Protein AF-A0A1J4X5B1-F1 (afdb_monomer)

Mean predicted aligned error: 16.04 Å

Nearest PDB structures (foldseek):
  6u5b-assembly1_s  TM=5.194E-01  e=1.592E-04  Pseudomonas aeruginosa PAO1
  6u5b-assembly1_m  TM=3.606E-01  e=5.812E-05  Pseudomonas aeruginosa PAO1
  7yfz-assembly1_E  TM=3.476E-01  e=2.052E-02  uncultured cyanophage
  3fce-assembly1_A  TM=6.598E-01  e=2.349E+00  Bacillus cereus ATCC 14579
  7aeb-assembly1_A  TM=6.147E-01  e=7.685E+00  Algoriphagus machipongonensis

pLDDT: mean 80.99, std 15.03, range [35.25, 96.75]

Radius of gyration: 35.95 Å; Cα contacts (8 Å, |Δi|>4): 425; chains: 1; bounding box: 72×38×99 Å

Sequence (278 aa):
MILTRKLVASLHGGFVRDPIEVEAISLTNSPGAVSWSISDQVFTISVDGGAPAALPLGGILVSDVVAWILGLGLTAAALQQPDMGAETLLDDSGEVAVSGGVVWTSFTDPTWALLDAFAFELQGIRGSIGNMRADLGLSTASGEWLDFHGAHYGVARTAGESDPDYAARIVATATKTLLTNRTLENAITGAIQATSVVVADAGLLSFPHYLNGYYTLGGVYPIGYLPGGSPAIDATILAPIPQGESEAIVGGRARSVIEFTRAAGVAVRSLSVNGVPA

Foldseek 3Di:
DVQLLVVLVPDDPVDDSDLAKDFFKKFQFDPAKKWWWCPLQKTWIDGNPDDIDIDRQPPDFSLVVQVVCVVVVTDMDTDPDRRDRSLQWDTDTDIDGGRDMDTTIGGDDVSSVVSSVVSSVVVVVVVVVVCVVLLPDLQRNDDVSVCVLCVVLVHHDDVPDHSNRSSVVSVCSVPQPFADQVSLFVLLCVQQVFPGKGKDWDDQPDDDDPDPDPDPPPPDDDPDDDPRDFGEMAMETEGDAPPPGDQVVSQVRSVVSCVVRHDVRYYYPWYGYPNHTD

Structure (mmCIF, N/CA/C/O backbone):
data_AF-A0A1J4X5B1-F1
#
_entry.id   AF-A0A1J4X5B1-F1
#
loop_
_atom_site.group_PDB
_atom_site.id
_atom_site.type_symbol
_atom_site.label_atom_id
_atom_site.label_alt_id
_atom_site.label_comp_id
_atom_site.label_asym_id
_atom_site.label_entity_id
_atom_site.label_seq_id
_atom_site.pdbx_PDB_ins_code
_atom_site.Cartn_x
_atom_site.Cartn_y
_atom_site.Cartn_z
_atom_site.occupancy
_atom_site.B_iso_or_equiv
_atom_site.auth_seq_id
_atom_site.auth_comp_id
_atom_site.auth_asym_id
_atom_site.auth_atom_id
_atom_site.pdbx_PDB_model_num
ATOM 1 N N . MET A 1 1 ? -12.584 5.837 14.233 1.00 66.31 1 MET A N 1
ATOM 2 C CA . MET A 1 1 ? -14.026 6.075 13.963 1.00 66.31 1 MET A CA 1
ATOM 3 C C . MET A 1 1 ? -14.469 7.520 13.662 1.00 66.31 1 MET A C 1
ATOM 5 O O . MET A 1 1 ? -15.631 7.705 13.288 1.00 66.31 1 MET A O 1
ATOM 9 N N . ILE A 1 2 ? -13.621 8.563 13.699 1.00 73.44 2 ILE A N 1
ATOM 10 C CA . ILE A 1 2 ? -14.016 9.914 13.204 1.00 73.44 2 ILE A CA 1
ATOM 11 C C . ILE A 1 2 ? -14.595 9.858 11.775 1.00 73.44 2 ILE A C 1
ATOM 13 O O . ILE A 1 2 ? -15.542 10.578 11.447 1.00 73.44 2 ILE A O 1
ATOM 17 N N . LEU A 1 3 ? -14.033 9.009 10.913 1.00 78.88 3 LEU A N 1
ATOM 18 C CA . LEU A 1 3 ? -14.493 8.846 9.536 1.00 78.88 3 LEU A CA 1
ATOM 19 C C . LEU A 1 3 ? -15.840 8.108 9.453 1.00 78.88 3 LEU A C 1
ATOM 21 O O . LEU A 1 3 ? -16.723 8.570 8.734 1.00 78.88 3 LEU A O 1
ATOM 25 N N . THR A 1 4 ? -16.046 7.061 10.250 1.00 82.75 4 THR A N 1
ATOM 26 C CA . THR A 1 4 ? -17.319 6.327 10.369 1.00 82.75 4 THR A CA 1
ATOM 27 C C . THR A 1 4 ? -18.465 7.265 10.735 1.00 82.75 4 THR A C 1
ATOM 29 O O . THR A 1 4 ? -19.472 7.321 10.030 1.00 82.75 4 THR A O 1
ATOM 32 N N . ARG A 1 5 ? -18.272 8.134 11.739 1.00 83.94 5 ARG A N 1
ATOM 33 C CA . ARG A 1 5 ? -19.262 9.164 12.113 1.00 83.94 5 ARG A CA 1
ATOM 34 C C . ARG A 1 5 ? -19.586 10.122 10.960 1.00 83.94 5 ARG A C 1
ATOM 36 O O . ARG A 1 5 ? -20.744 10.495 10.780 1.00 83.9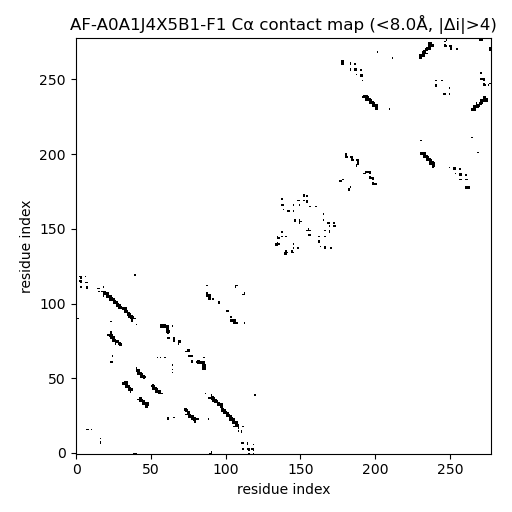4 5 ARG A O 1
ATOM 43 N N . LYS A 1 6 ? -18.594 10.508 10.148 1.00 83.38 6 LYS A N 1
ATOM 44 C CA . LYS A 1 6 ? -18.815 11.351 8.955 1.00 83.38 6 LYS A CA 1
ATOM 45 C C . LYS A 1 6 ? -19.609 10.624 7.867 1.00 83.38 6 LYS A C 1
ATOM 47 O O . LYS A 1 6 ? -20.480 11.238 7.249 1.00 83.38 6 LYS A O 1
ATOM 52 N N . LEU A 1 7 ? -19.331 9.340 7.638 1.00 85.06 7 LEU A N 1
ATOM 53 C CA . LEU A 1 7 ? -20.073 8.519 6.678 1.00 85.06 7 LEU A CA 1
ATOM 54 C C . LEU A 1 7 ? -21.534 8.361 7.110 1.00 85.06 7 LEU A C 1
ATOM 56 O O . LEU A 1 7 ? -22.436 8.636 6.322 1.00 85.06 7 LEU A O 1
ATOM 60 N N . VAL A 1 8 ? -21.769 8.036 8.383 1.00 86.31 8 VAL A N 1
ATOM 61 C CA . VAL A 1 8 ? -23.114 7.904 8.963 1.00 86.31 8 VAL A CA 1
ATOM 62 C C . VAL A 1 8 ? -23.893 9.219 8.854 1.00 86.31 8 VAL A C 1
ATOM 64 O O . VAL A 1 8 ? -25.056 9.229 8.448 1.00 86.31 8 VAL A O 1
ATOM 67 N N . ALA A 1 9 ? -23.249 10.354 9.146 1.00 85.69 9 ALA A N 1
ATOM 68 C CA . ALA A 1 9 ? -23.863 11.677 9.015 1.00 85.69 9 ALA A CA 1
ATOM 69 C C . ALA A 1 9 ? -24.274 12.019 7.570 1.00 85.69 9 ALA A C 1
ATOM 71 O O . ALA A 1 9 ? -25.187 12.821 7.368 1.00 85.69 9 ALA A O 1
ATOM 72 N N . SER A 1 10 ? -23.625 11.402 6.578 1.00 86.75 10 SER A N 1
ATOM 73 C CA . SER A 1 10 ? -23.898 11.610 5.151 1.00 86.75 10 SER A CA 1
ATOM 74 C C . SER A 1 10 ? -25.061 10.760 4.626 1.00 86.75 10 SER A C 1
ATOM 76 O O . SER A 1 10 ? -25.537 10.994 3.514 1.00 86.75 10 SER A O 1
ATOM 78 N N . LEU A 1 11 ? -25.550 9.788 5.405 1.00 86.50 11 LEU A N 1
ATOM 79 C CA . LEU A 1 11 ? -26.704 8.970 5.036 1.00 86.50 11 LEU A CA 1
ATOM 80 C C . LEU A 1 11 ? -28.004 9.787 5.037 1.00 86.50 11 LEU A C 1
ATOM 82 O O . LEU A 1 11 ? -28.192 10.707 5.837 1.00 86.50 11 LEU A O 1
ATOM 86 N N . HIS A 1 12 ? -28.960 9.412 4.184 1.00 86.25 12 HIS A N 1
ATOM 87 C CA . HIS A 1 12 ? -30.295 10.015 4.195 1.00 86.25 12 HIS A CA 1
ATOM 88 C C . HIS A 1 12 ? -31.039 9.740 5.520 1.00 86.25 12 HIS A C 1
ATOM 90 O O . HIS A 1 12 ? -30.724 8.788 6.233 1.00 86.25 12 HIS A O 1
ATOM 96 N N . GLY A 1 13 ? -32.087 10.512 5.827 1.00 82.00 13 GLY A N 1
ATOM 97 C CA . GLY A 1 13 ? -32.786 10.460 7.123 1.00 82.00 13 GLY A CA 1
ATOM 98 C C . GLY A 1 13 ? -33.454 9.129 7.511 1.00 82.00 13 GLY A C 1
ATOM 99 O O . GLY A 1 13 ? -33.807 8.966 8.670 1.00 82.00 13 GLY A O 1
ATOM 100 N N . GLY A 1 14 ? -33.624 8.181 6.583 1.00 82.81 14 GLY A N 1
ATOM 101 C CA . GLY A 1 14 ? -34.184 6.852 6.872 1.00 82.81 14 GLY A CA 1
ATOM 102 C C . GLY A 1 14 ? -33.233 5.846 7.538 1.00 82.81 14 GLY A C 1
ATOM 103 O O . GLY A 1 14 ? -33.677 4.748 7.853 1.00 82.81 14 GLY A O 1
ATOM 104 N N . PHE A 1 15 ? -31.951 6.180 7.730 1.00 84.00 15 PHE A N 1
ATOM 105 C CA . PHE A 1 15 ? -30.988 5.305 8.410 1.00 84.00 15 PHE A CA 1
ATOM 106 C C . PHE A 1 15 ? -30.818 5.690 9.879 1.00 84.00 15 PHE A C 1
ATOM 108 O O . PHE A 1 15 ? -30.837 6.875 10.223 1.00 84.00 15 PHE A O 1
ATOM 115 N N . VAL A 1 16 ? -30.597 4.687 10.732 1.00 82.44 16 VAL A N 1
ATOM 116 C CA . VAL A 1 16 ? -30.180 4.899 12.121 1.00 82.44 16 VAL A CA 1
ATOM 117 C C . VAL A 1 16 ? -28.777 5.500 12.104 1.00 82.44 16 VAL A C 1
ATOM 119 O O . VAL A 1 16 ? -27.865 4.968 11.477 1.00 82.44 16 VAL A O 1
ATOM 122 N N . ARG A 1 17 ? -28.622 6.665 12.737 1.00 83.81 17 ARG A N 1
ATOM 123 C CA . ARG A 1 17 ? -27.340 7.387 12.801 1.00 83.81 17 ARG A CA 1
ATOM 124 C C . ARG A 1 17 ? -26.612 7.210 14.128 1.00 83.81 17 ARG A C 1
ATOM 126 O O . ARG A 1 17 ? -25.440 7.557 14.237 1.00 83.81 17 ARG A O 1
ATOM 133 N N . ASP A 1 18 ? -27.318 6.698 15.122 1.00 83.31 18 ASP A N 1
ATOM 134 C CA . ASP A 1 18 ? -26.779 6.399 16.440 1.00 83.31 18 ASP A CA 1
ATOM 135 C C . ASP A 1 18 ? -26.094 5.019 16.403 1.00 83.31 18 ASP A C 1
ATOM 137 O O . ASP A 1 18 ? -26.658 4.105 15.799 1.00 83.31 18 ASP A O 1
ATOM 141 N N . PRO A 1 19 ? -24.892 4.853 16.982 1.00 81.12 19 PRO A N 1
ATOM 142 C CA . PRO A 1 19 ? -24.222 3.553 17.066 1.00 81.12 19 PRO A CA 1
ATOM 143 C C . PRO A 1 19 ? -25.000 2.466 17.828 1.00 81.12 19 PRO A C 1
ATOM 145 O O . PRO A 1 19 ? -24.660 1.291 17.683 1.00 81.12 19 PRO A O 1
ATOM 148 N N . ILE A 1 20 ? -26.023 2.826 18.616 1.00 86.38 20 ILE A N 1
ATOM 149 C CA . ILE A 1 20 ? -26.669 1.931 19.592 1.00 86.38 20 ILE A CA 1
ATOM 150 C C . ILE A 1 20 ? -25.589 1.318 20.489 1.00 86.38 20 ILE A C 1
ATOM 152 O O . ILE A 1 20 ? -25.137 0.183 20.303 1.00 86.38 20 ILE A O 1
ATOM 156 N N . GLU A 1 21 ? -25.133 2.141 21.429 1.00 89.00 21 GLU A N 1
ATOM 157 C CA . GLU A 1 21 ? -24.003 1.829 22.296 1.00 89.00 21 GLU A CA 1
ATOM 158 C C . GLU A 1 21 ? -24.357 0.745 23.320 1.00 89.00 21 GLU A C 1
ATOM 160 O O . GLU A 1 21 ? -25.397 0.798 23.982 1.00 89.00 21 GLU A O 1
ATOM 165 N N . VAL A 1 22 ? -23.456 -0.221 23.479 1.00 91.88 22 VAL A N 1
ATOM 166 C CA . VAL A 1 22 ? -23.485 -1.225 24.546 1.00 91.88 22 VAL A CA 1
ATOM 167 C C . VAL A 1 22 ? -22.195 -1.157 25.348 1.00 91.88 22 VAL A C 1
ATOM 169 O O . VAL A 1 22 ? -21.114 -0.947 24.800 1.00 91.88 22 VAL A O 1
ATOM 172 N N . GLU A 1 23 ? -22.294 -1.332 26.660 1.00 92.94 23 GLU A N 1
ATOM 173 C CA . GLU A 1 23 ? -21.125 -1.382 27.536 1.00 92.94 23 GLU A CA 1
ATOM 174 C C . GLU A 1 23 ? -20.344 -2.676 27.278 1.00 92.94 23 GLU A C 1
ATOM 176 O O . GLU A 1 23 ? -20.845 -3.773 27.532 1.00 92.94 23 GLU A O 1
ATOM 181 N N . ALA A 1 24 ? -19.121 -2.561 26.765 1.00 93.44 24 ALA A N 1
ATOM 182 C CA . ALA A 1 24 ? -18.334 -3.707 26.321 1.00 93.44 24 ALA A CA 1
ATOM 183 C C . ALA A 1 24 ? -17.325 -4.143 27.385 1.00 93.44 24 ALA A C 1
ATOM 185 O O . ALA A 1 24 ? -17.265 -5.316 27.750 1.00 93.44 24 ALA A O 1
ATOM 186 N N . ILE A 1 25 ? -16.552 -3.196 27.919 1.00 94.62 25 ILE A N 1
ATOM 187 C CA . ILE A 1 25 ? -15.468 -3.472 28.866 1.00 94.62 25 ILE A CA 1
ATOM 188 C C . ILE A 1 25 ? -15.553 -2.477 30.020 1.00 94.62 25 ILE A C 1
ATOM 190 O O . ILE A 1 25 ? -15.669 -1.277 29.789 1.00 94.62 25 ILE A O 1
ATOM 194 N N . SER A 1 26 ? -15.439 -2.956 31.258 1.00 93.81 26 SER A N 1
ATOM 195 C CA . SER A 1 26 ? -15.202 -2.103 32.424 1.00 93.81 26 SER A CA 1
ATOM 196 C C . SER A 1 26 ? -13.787 -2.271 32.954 1.00 93.81 26 SER A C 1
ATOM 198 O O . SER A 1 26 ? -13.305 -3.388 33.133 1.00 93.81 26 SER A O 1
ATOM 200 N N . LEU A 1 27 ? -13.136 -1.154 33.256 1.00 92.00 27 LEU A N 1
ATOM 201 C CA . LEU A 1 27 ? -11.957 -1.074 34.105 1.00 92.00 27 LEU A CA 1
ATOM 202 C C . LEU A 1 27 ? -12.427 -0.677 35.506 1.00 92.00 27 LEU A C 1
ATOM 204 O O . LEU A 1 27 ? -13.106 0.336 35.670 1.00 92.00 27 LEU A O 1
ATOM 208 N N . THR A 1 28 ? -12.079 -1.467 36.516 1.00 84.25 28 THR A N 1
ATOM 209 C CA . THR A 1 28 ? -12.545 -1.243 37.902 1.00 84.25 28 THR A CA 1
ATOM 210 C C . THR A 1 28 ? -11.439 -0.794 38.835 1.00 84.25 28 THR A C 1
ATOM 212 O O . THR A 1 28 ? -11.714 -0.103 39.812 1.00 84.25 28 THR A O 1
ATOM 215 N N . ASN A 1 29 ? -10.201 -1.208 38.574 1.00 73.12 29 ASN A N 1
ATOM 216 C CA . ASN A 1 29 ? -9.074 -0.835 39.408 1.00 73.12 29 ASN A CA 1
ATOM 217 C C . ASN A 1 29 ? -7.779 -0.816 38.598 1.00 73.12 29 ASN A C 1
ATOM 219 O O . ASN A 1 29 ? -7.515 -1.711 37.786 1.00 73.12 29 ASN A O 1
ATOM 223 N N . SER A 1 30 ? -6.957 0.186 38.874 1.00 77.50 30 SER A N 1
ATOM 224 C CA . SER A 1 30 ? -5.626 0.344 38.317 1.00 77.50 30 SER A CA 1
ATOM 225 C C . SER A 1 30 ? -4.629 0.651 39.441 1.00 77.50 30 SER A C 1
ATOM 227 O O . SER A 1 30 ? -4.950 1.394 40.370 1.00 77.50 30 SER A O 1
ATOM 229 N N . PRO A 1 31 ? -3.407 0.092 39.383 1.00 77.25 31 PRO A N 1
ATOM 230 C CA . PRO A 1 31 ? -2.356 0.378 40.359 1.00 77.25 31 PRO A CA 1
ATOM 231 C C . PRO A 1 31 ? -1.805 1.810 40.228 1.00 77.25 31 PRO A C 1
ATOM 233 O O . PRO A 1 31 ? -1.165 2.296 41.156 1.00 77.25 31 PRO A O 1
ATOM 236 N N . GLY A 1 32 ? -2.073 2.466 39.094 1.00 85.31 32 GLY A N 1
ATOM 237 C CA . GLY A 1 32 ? -1.612 3.801 38.718 1.00 85.31 32 GLY A CA 1
ATOM 238 C C . GLY A 1 32 ? -2.692 4.586 37.967 1.00 85.31 32 GLY A C 1
ATOM 239 O O . GLY A 1 32 ? -3.766 4.050 37.680 1.00 85.31 32 GLY A O 1
ATOM 240 N N . ALA A 1 33 ? -2.429 5.853 37.651 1.00 89.31 33 ALA A N 1
ATOM 241 C CA . ALA A 1 33 ? -3.285 6.634 36.762 1.00 89.31 33 ALA A CA 1
ATOM 242 C C . ALA A 1 33 ? -3.226 6.035 35.351 1.00 89.31 33 ALA A C 1
ATOM 244 O O . ALA A 1 33 ? -2.146 5.723 34.852 1.00 89.31 33 ALA A O 1
ATOM 245 N N . VAL A 1 34 ? -4.374 5.841 34.712 1.00 92.69 34 VAL A N 1
ATOM 246 C CA . VAL A 1 34 ? -4.468 5.218 33.390 1.00 92.69 34 VAL A CA 1
ATOM 247 C C . VAL A 1 34 ? -4.915 6.259 32.385 1.00 92.69 34 VAL A C 1
ATOM 249 O O . VAL A 1 34 ? -5.940 6.901 32.580 1.00 92.69 34 VAL A O 1
ATOM 252 N N . SER A 1 35 ? -4.180 6.379 31.288 1.00 93.88 35 SER A N 1
ATOM 253 C CA . SER A 1 35 ? -4.608 7.124 30.104 1.00 93.88 35 SER A CA 1
ATOM 254 C C . SER A 1 35 ? -4.841 6.156 28.952 1.00 93.88 35 SER A C 1
ATOM 256 O O . SER A 1 35 ? -4.110 5.173 28.805 1.00 93.88 35 SER A O 1
ATOM 258 N N . TRP A 1 36 ? -5.871 6.406 28.148 1.00 94.81 36 TRP A N 1
ATOM 259 C CA . TRP A 1 36 ? -6.204 5.568 27.001 1.00 94.81 36 TRP A CA 1
ATOM 260 C C . TRP A 1 36 ? -6.588 6.380 25.773 1.00 94.81 36 TRP A C 1
ATOM 262 O O . TRP A 1 36 ? -6.991 7.543 25.849 1.00 94.81 36 TRP A O 1
ATOM 272 N N . SER A 1 37 ? -6.491 5.713 24.631 1.00 94.94 37 SER A N 1
ATOM 273 C CA . SER A 1 37 ? -7.056 6.151 23.367 1.00 94.94 37 SER A CA 1
ATOM 274 C C . SER A 1 37 ? -7.448 4.926 22.550 1.00 94.94 37 SER A C 1
ATOM 276 O O . SER A 1 37 ? -6.624 4.038 22.327 1.00 94.94 37 SER A O 1
ATOM 278 N N . ILE A 1 38 ? -8.695 4.887 22.105 1.00 93.06 38 ILE A N 1
ATOM 279 C CA . ILE A 1 38 ? -9.205 3.975 21.090 1.00 93.06 38 ILE A CA 1
ATOM 280 C C . ILE A 1 38 ? -9.371 4.829 19.840 1.00 93.06 38 ILE A C 1
ATOM 282 O O . ILE A 1 38 ? -10.197 5.739 19.796 1.00 93.06 38 ILE A O 1
ATOM 286 N N . SER A 1 39 ? -8.525 4.591 18.846 1.00 89.44 39 SER A N 1
ATOM 287 C CA . SER A 1 39 ? -8.576 5.313 17.578 1.00 89.44 39 SER A CA 1
ATOM 288 C C . SER A 1 39 ? -8.039 4.426 16.476 1.00 89.44 39 SER A C 1
ATOM 290 O O . SER A 1 39 ? -7.076 3.692 16.678 1.00 89.44 39 SER A O 1
ATOM 292 N N . ASP A 1 40 ? -8.647 4.527 15.297 1.00 81.38 40 ASP A N 1
ATOM 293 C CA . ASP A 1 40 ? -8.182 3.851 14.081 1.00 81.38 40 ASP A CA 1
ATOM 294 C C . ASP A 1 40 ? -7.960 2.337 14.275 1.00 81.38 40 ASP A C 1
ATOM 296 O O . ASP A 1 40 ? -6.965 1.780 13.818 1.00 81.38 40 ASP A O 1
ATOM 300 N N . GLN A 1 41 ? -8.886 1.678 14.987 1.00 87.25 41 GLN A N 1
ATOM 301 C CA . GLN A 1 41 ? -8.823 0.251 15.342 1.00 87.25 41 GLN A CA 1
ATOM 302 C C . GLN A 1 41 ? -7.575 -0.147 16.151 1.00 87.25 41 GLN A C 1
ATOM 304 O O . GLN A 1 41 ? -7.147 -1.302 16.130 1.00 87.25 41 GLN A O 1
ATOM 309 N N . VAL A 1 42 ? -6.992 0.793 16.896 1.00 92.38 42 VAL A N 1
ATOM 310 C CA . VAL A 1 42 ? -5.905 0.535 17.839 1.00 92.38 42 VAL A CA 1
ATOM 311 C C . VAL A 1 42 ? -6.309 1.035 19.217 1.00 92.38 42 VAL A C 1
ATOM 313 O O . VAL A 1 42 ? -6.637 2.207 19.403 1.00 92.38 42 VAL A O 1
ATOM 316 N N . PHE A 1 43 ? -6.235 0.145 20.201 1.00 95.56 43 PHE A N 1
ATOM 317 C CA . PHE A 1 43 ? -6.368 0.501 21.604 1.00 95.56 43 PHE A CA 1
ATOM 318 C C . PHE A 1 43 ? -4.975 0.758 22.170 1.00 95.56 43 PHE A C 1
ATOM 320 O O . PHE A 1 43 ? -4.143 -0.141 22.267 1.00 95.56 43 PHE A O 1
ATOM 327 N N . THR A 1 44 ? -4.722 2.006 22.543 1.00 96.56 44 THR A N 1
ATOM 328 C CA . THR A 1 44 ? -3.521 2.427 23.257 1.00 96.56 44 THR A CA 1
ATOM 329 C C . THR A 1 44 ? -3.835 2.706 24.723 1.00 96.56 44 THR A C 1
ATOM 331 O O . THR A 1 44 ? -4.806 3.398 25.026 1.00 96.56 44 THR A O 1
ATOM 334 N N . ILE A 1 45 ? -2.999 2.213 25.635 1.00 94.62 45 ILE A N 1
ATOM 335 C CA . ILE A 1 45 ? -3.122 2.447 27.077 1.00 94.62 45 ILE A CA 1
ATOM 336 C C . ILE A 1 45 ? -1.750 2.738 27.695 1.00 94.62 45 ILE A C 1
ATOM 338 O O . ILE A 1 45 ? -0.743 2.143 27.314 1.00 94.62 45 ILE A O 1
ATOM 342 N N . SER A 1 46 ? -1.691 3.663 28.648 1.00 93.56 46 SER A N 1
ATOM 343 C CA . SER A 1 46 ? -0.489 3.983 29.423 1.00 93.56 46 SER A CA 1
ATOM 344 C C . SER A 1 46 ? -0.840 4.098 30.903 1.00 93.56 46 SER A C 1
ATOM 346 O O . SER A 1 46 ? -1.899 4.615 31.260 1.00 93.56 46 SER A O 1
ATOM 348 N N . VAL A 1 47 ? 0.060 3.610 31.758 1.00 91.50 47 VAL A N 1
ATOM 349 C CA . VAL A 1 47 ? -0.061 3.658 33.219 1.00 91.50 47 VAL A CA 1
ATOM 350 C C . VAL A 1 47 ? 1.018 4.593 33.764 1.00 91.50 47 VAL A C 1
ATOM 352 O O . VAL A 1 47 ? 2.187 4.454 33.403 1.00 91.50 47 VAL A O 1
ATOM 355 N N . ASP A 1 48 ? 0.624 5.560 34.592 1.00 89.62 48 ASP A N 1
ATOM 356 C CA . ASP A 1 48 ? 1.477 6.580 35.222 1.00 89.62 48 ASP A CA 1
ATOM 357 C C . ASP A 1 48 ? 2.384 7.343 34.235 1.00 89.62 48 ASP A C 1
ATOM 359 O O . ASP A 1 48 ? 3.519 7.707 34.546 1.00 89.62 48 ASP A O 1
ATOM 363 N N . GLY A 1 49 ? 1.899 7.570 33.008 1.00 83.69 49 GLY A N 1
ATOM 364 C CA . GLY A 1 49 ? 2.664 8.241 31.951 1.00 83.69 49 GLY A CA 1
ATOM 365 C C . GLY A 1 49 ? 3.836 7.417 31.405 1.00 83.69 49 GLY A C 1
ATOM 366 O O . GLY A 1 49 ? 4.722 7.966 30.748 1.00 83.69 49 GLY A O 1
ATOM 367 N N . GLY A 1 50 ? 3.861 6.108 31.673 1.00 87.88 50 GLY A N 1
ATOM 368 C CA . GLY A 1 50 ? 4.821 5.168 31.109 1.00 87.88 50 GLY A CA 1
ATOM 369 C C . GLY A 1 50 ? 4.680 4.990 29.593 1.00 87.88 50 GLY A C 1
ATOM 370 O O . GLY A 1 50 ? 3.809 5.574 28.940 1.00 87.88 50 GLY A O 1
ATOM 371 N N . ALA A 1 51 ? 5.547 4.152 29.020 1.00 91.88 51 ALA A N 1
ATOM 372 C CA . ALA A 1 51 ? 5.494 3.840 27.595 1.00 91.88 51 ALA A CA 1
ATOM 373 C C . ALA A 1 51 ? 4.114 3.255 27.225 1.00 91.88 51 ALA A C 1
ATOM 375 O O . ALA A 1 51 ? 3.680 2.297 27.870 1.00 91.88 51 ALA A O 1
ATOM 376 N N . PRO A 1 52 ? 3.421 3.813 26.217 1.00 93.19 52 PRO A N 1
ATOM 377 C CA . PRO A 1 52 ? 2.103 3.335 25.837 1.00 93.19 52 PRO A CA 1
ATOM 378 C C . PRO A 1 52 ? 2.187 1.927 25.241 1.00 93.19 52 PRO A C 1
ATOM 380 O O . PRO A 1 52 ? 3.004 1.660 24.357 1.00 93.19 52 PRO A O 1
ATOM 383 N N . ALA A 1 53 ? 1.314 1.040 25.710 1.00 95.44 53 ALA A N 1
ATOM 384 C CA . ALA A 1 53 ? 1.074 -0.260 25.1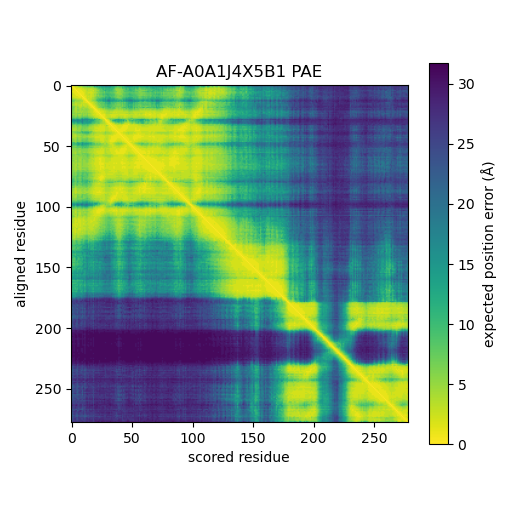06 1.00 95.44 53 ALA A CA 1
ATOM 385 C C . ALA A 1 53 ? -0.053 -0.125 24.075 1.00 95.44 53 ALA A C 1
ATOM 387 O O . ALA A 1 53 ? -1.077 0.492 24.362 1.00 95.44 53 ALA A O 1
ATOM 388 N N . ALA A 1 54 ? 0.138 -0.694 22.886 1.00 96.75 54 ALA A N 1
ATOM 389 C CA . ALA A 1 54 ? -0.825 -0.627 21.792 1.00 96.75 54 ALA A CA 1
ATOM 390 C C . ALA A 1 54 ? -1.267 -2.031 21.366 1.00 96.75 54 ALA A C 1
ATOM 392 O O . ALA A 1 54 ? -0.434 -2.927 21.214 1.00 96.75 54 ALA A O 1
ATOM 393 N N . LEU A 1 55 ? -2.569 -2.194 21.145 1.00 96.75 55 LEU A N 1
ATOM 394 C CA . LEU A 1 55 ? -3.203 -3.417 20.673 1.00 96.75 55 LEU A CA 1
ATOM 395 C C . LEU A 1 55 ? -4.030 -3.118 19.413 1.00 96.75 55 LEU A C 1
ATOM 397 O O . LEU A 1 55 ? -5.005 -2.367 19.494 1.00 96.75 55 LEU A O 1
ATOM 401 N N . PRO A 1 56 ? -3.677 -3.697 18.253 1.00 94.75 56 PRO A N 1
ATOM 402 C CA . PRO A 1 56 ? -4.557 -3.714 17.091 1.00 94.75 56 PRO A CA 1
ATOM 403 C C . PRO A 1 56 ? -5.827 -4.515 17.397 1.00 94.75 56 PRO A C 1
ATOM 405 O O . PRO A 1 56 ? -5.744 -5.631 17.905 1.00 94.75 56 PRO A O 1
ATOM 408 N N . LEU A 1 57 ? -6.989 -3.952 17.074 1.00 93.19 57 LEU A N 1
ATOM 409 C CA . LEU A 1 57 ? -8.302 -4.534 17.369 1.00 93.19 57 LEU A CA 1
ATOM 410 C C . LEU A 1 57 ? -8.832 -5.441 16.251 1.00 93.19 57 LEU A C 1
ATOM 412 O O . LEU A 1 57 ? -9.784 -6.183 16.463 1.00 93.19 57 LEU A O 1
ATOM 416 N N . GLY A 1 58 ? -8.220 -5.397 15.066 1.00 91.12 58 GLY A N 1
ATOM 417 C CA . GLY A 1 58 ? -8.675 -6.164 13.911 1.00 91.12 58 GLY A CA 1
ATOM 418 C C . GLY A 1 58 ? -8.545 -7.675 14.113 1.00 91.12 58 GLY A C 1
ATOM 419 O O . GLY A 1 58 ? -7.442 -8.190 14.304 1.00 91.12 58 GLY A O 1
ATOM 420 N N . GLY A 1 59 ? -9.668 -8.388 14.001 1.00 89.88 59 GLY A N 1
ATOM 421 C CA . GLY A 1 59 ? -9.706 -9.853 13.994 1.00 89.88 59 GLY A CA 1
ATOM 422 C C . GLY A 1 59 ? -9.534 -10.512 15.365 1.00 89.88 59 GLY A C 1
ATOM 423 O O . GLY A 1 59 ? -9.295 -11.718 15.417 1.00 89.88 59 GLY A O 1
ATOM 424 N N . ILE A 1 60 ? -9.648 -9.744 16.450 1.00 95.31 60 ILE A N 1
ATOM 425 C CA . ILE A 1 60 ? -9.659 -10.247 17.831 1.00 95.31 60 ILE A CA 1
ATOM 426 C C . ILE A 1 60 ? -11.007 -9.954 18.488 1.00 95.31 60 ILE A C 1
ATOM 428 O O . ILE A 1 60 ? -11.776 -9.130 17.999 1.00 95.31 60 ILE A O 1
ATOM 432 N N . LEU A 1 61 ? -11.304 -10.619 19.601 1.00 95.94 61 LEU A N 1
ATOM 433 C CA . LEU A 1 61 ? -12.556 -10.437 20.332 1.00 95.94 61 LEU A CA 1
ATOM 434 C C . LEU A 1 61 ? -12.407 -9.440 21.484 1.00 95.94 61 LEU A C 1
ATOM 436 O O . LEU A 1 61 ? -11.312 -9.208 22.003 1.00 95.94 61 LEU A O 1
ATOM 440 N N . VAL A 1 62 ? -13.529 -8.898 21.958 1.00 95.69 62 VAL A N 1
ATOM 441 C CA . VAL A 1 62 ? -13.582 -8.072 23.177 1.00 95.69 62 VAL A CA 1
ATOM 442 C C . VAL A 1 62 ? -12.967 -8.815 24.374 1.00 95.69 62 VAL A C 1
ATOM 444 O O . VAL A 1 62 ? -12.239 -8.216 25.168 1.00 95.69 62 VAL A O 1
ATOM 447 N N . SER A 1 63 ? -13.177 -10.130 24.488 1.00 95.62 63 SER A N 1
ATOM 448 C CA . SER A 1 63 ? -12.531 -10.961 25.514 1.00 95.62 63 SER A CA 1
ATOM 449 C C . SER A 1 63 ? -11.002 -10.972 25.428 1.00 95.62 63 SER A C 1
ATOM 451 O O . SER A 1 63 ? -10.335 -11.013 26.464 1.00 95.62 63 SER A O 1
ATOM 453 N N . ASP A 1 64 ? -10.439 -10.907 24.220 1.00 96.69 64 ASP A N 1
ATOM 454 C CA . ASP A 1 64 ? -8.989 -10.890 24.008 1.00 96.69 64 ASP A CA 1
ATOM 455 C C . ASP A 1 64 ? -8.393 -9.548 24.438 1.00 96.69 64 ASP A C 1
ATOM 457 O O . ASP A 1 64 ? -7.327 -9.511 25.055 1.00 96.69 64 ASP A O 1
ATOM 461 N N . VAL A 1 65 ? -9.118 -8.448 24.204 1.00 96.12 65 VAL A N 1
ATOM 462 C CA . VAL A 1 65 ? -8.752 -7.120 24.721 1.00 96.12 65 VAL A CA 1
ATOM 463 C C . VAL A 1 65 ? -8.726 -7.131 26.247 1.00 96.12 65 VAL A C 1
ATOM 465 O O . VAL A 1 65 ? -7.767 -6.651 26.849 1.00 96.12 65 VAL A O 1
ATOM 468 N N . VAL A 1 66 ? -9.734 -7.723 26.895 1.00 95.94 66 VAL A N 1
ATOM 469 C CA . VAL A 1 66 ? -9.758 -7.860 28.361 1.00 95.94 66 VAL A CA 1
ATOM 470 C C . VAL A 1 66 ? -8.563 -8.676 28.851 1.00 95.94 66 VAL A C 1
ATOM 472 O O . VAL A 1 66 ? -7.873 -8.244 29.773 1.00 95.94 66 VAL A O 1
ATOM 475 N N . ALA A 1 67 ? -8.272 -9.819 28.226 1.00 96.00 67 ALA A N 1
ATOM 476 C CA . ALA A 1 67 ? -7.116 -10.642 28.578 1.00 96.00 67 ALA A CA 1
ATOM 477 C C . ALA A 1 67 ? -5.788 -9.883 28.417 1.00 96.00 67 ALA A C 1
ATOM 479 O O . ALA A 1 67 ? -4.906 -9.991 29.272 1.00 96.00 67 ALA A O 1
ATOM 480 N N . TRP A 1 68 ? -5.659 -9.072 27.365 1.00 96.19 68 TRP A N 1
ATOM 481 C CA . TRP A 1 68 ? -4.504 -8.204 27.154 1.00 96.19 68 TRP A CA 1
ATOM 482 C C . TRP A 1 68 ? -4.372 -7.139 28.253 1.00 96.19 68 TRP A C 1
ATOM 484 O O . TRP A 1 68 ? -3.292 -7.003 28.826 1.00 96.19 68 TRP A O 1
ATOM 494 N N . ILE A 1 69 ? -5.464 -6.458 28.624 1.00 93.94 69 ILE A N 1
ATOM 495 C CA . ILE A 1 69 ? -5.485 -5.473 29.723 1.00 93.94 69 ILE A CA 1
ATOM 496 C C . ILE A 1 69 ? -5.082 -6.127 31.055 1.00 93.94 69 ILE A C 1
ATOM 498 O O . ILE A 1 69 ? -4.265 -5.574 31.794 1.00 93.94 69 ILE A O 1
ATOM 502 N N . LEU A 1 70 ? -5.598 -7.326 31.347 1.00 93.56 70 LEU A N 1
ATOM 503 C CA . LEU A 1 70 ? -5.205 -8.103 32.529 1.00 93.56 70 LEU A CA 1
ATOM 504 C C . LEU A 1 70 ? -3.704 -8.440 32.510 1.00 93.56 70 LEU A C 1
ATOM 506 O O . LEU A 1 70 ? -3.039 -8.374 33.544 1.00 93.56 70 LEU A O 1
ATOM 510 N N . GLY A 1 71 ? -3.148 -8.739 31.332 1.00 91.75 71 GLY A N 1
ATOM 511 C CA . GLY A 1 71 ? -1.714 -8.960 31.126 1.00 91.75 71 GLY A CA 1
ATOM 512 C C . GLY A 1 71 ? -0.836 -7.739 31.429 1.00 91.75 71 GLY A C 1
ATOM 513 O O . GLY A 1 71 ? 0.333 -7.905 31.774 1.00 91.75 71 GLY A O 1
ATOM 514 N N . LEU A 1 72 ? -1.395 -6.526 31.374 1.00 90.25 72 LEU A N 1
ATOM 515 C CA . LEU A 1 72 ? -0.728 -5.281 31.780 1.00 90.25 72 LEU A CA 1
ATOM 516 C C . LEU A 1 72 ? -0.792 -5.027 33.298 1.00 90.25 72 LEU A C 1
ATOM 518 O O . LEU A 1 72 ? -0.293 -4.009 33.774 1.00 90.25 72 LEU A O 1
ATOM 522 N N . GLY A 1 73 ? -1.400 -5.934 34.071 1.00 89.50 73 GLY A N 1
ATOM 523 C CA . GLY A 1 73 ? -1.568 -5.796 35.521 1.00 89.50 73 GLY A CA 1
ATOM 524 C C . GLY A 1 73 ? -2.737 -4.896 35.937 1.00 89.50 73 GLY A C 1
ATOM 525 O O . GLY A 1 73 ? -2.815 -4.485 37.095 1.00 89.50 73 GLY A O 1
ATOM 526 N N . LEU A 1 74 ? -3.640 -4.578 35.008 1.00 90.31 74 LEU A N 1
ATOM 527 C CA . LEU A 1 74 ? -4.864 -3.816 35.257 1.00 90.31 74 LEU A CA 1
ATOM 528 C C . LEU A 1 74 ? -6.039 -4.755 35.564 1.00 90.31 74 LEU A C 1
ATOM 530 O O . LEU A 1 74 ? -5.996 -5.931 35.221 1.00 90.31 74 LEU A O 1
ATOM 534 N N . THR A 1 75 ? -7.102 -4.255 36.206 1.00 91.38 75 THR A N 1
ATOM 535 C CA . THR A 1 75 ? -8.322 -5.045 36.466 1.00 91.38 75 THR A CA 1
ATOM 536 C C . THR A 1 75 ? -9.443 -4.618 35.526 1.00 91.38 75 THR A C 1
ATOM 538 O O . THR A 1 75 ? -10.046 -3.559 35.723 1.00 91.38 75 THR A O 1
ATOM 541 N N . ALA A 1 76 ? -9.735 -5.458 34.530 1.00 92.69 76 ALA A N 1
ATOM 542 C CA . ALA A 1 76 ? -10.821 -5.252 33.579 1.00 92.69 76 ALA A CA 1
ATOM 543 C C . ALA A 1 76 ? -11.728 -6.483 33.449 1.00 92.69 76 ALA A C 1
ATOM 545 O O . ALA A 1 76 ? -11.300 -7.613 33.691 1.00 92.69 76 ALA A O 1
ATOM 546 N N . ALA A 1 77 ? -12.977 -6.258 33.049 1.00 93.12 77 ALA A N 1
ATOM 547 C CA . ALA A 1 77 ? -13.960 -7.299 32.780 1.00 93.12 77 ALA A CA 1
ATOM 548 C C . ALA A 1 77 ? -14.786 -6.961 31.535 1.00 93.12 77 ALA A C 1
ATOM 550 O O . ALA A 1 77 ? -15.124 -5.799 31.306 1.00 93.12 77 ALA A O 1
ATOM 551 N N . ALA A 1 78 ? -15.155 -7.983 30.761 1.00 91.69 78 ALA A N 1
ATOM 552 C CA . ALA A 1 78 ? -16.170 -7.832 29.726 1.00 91.69 78 ALA A CA 1
ATOM 553 C C . ALA A 1 78 ? -17.552 -7.720 30.388 1.00 91.69 78 ALA A C 1
ATOM 555 O O . ALA A 1 78 ? -17.859 -8.476 31.314 1.00 91.69 78 ALA A O 1
ATOM 556 N N . LEU A 1 79 ? -18.370 -6.778 29.925 1.00 90.19 79 LEU A N 1
ATOM 557 C CA . LEU A 1 79 ? -19.711 -6.528 30.451 1.00 90.19 79 LEU A CA 1
ATOM 558 C C . LEU A 1 79 ? -20.778 -7.192 29.580 1.00 90.19 79 LEU A C 1
ATOM 560 O O . LEU A 1 79 ? -21.503 -8.067 30.056 1.00 90.19 79 LEU A O 1
ATOM 564 N N . GLN A 1 80 ? -20.861 -6.805 28.306 1.00 86.56 80 GLN A N 1
ATOM 565 C CA . GLN A 1 80 ? -21.811 -7.362 27.346 1.00 86.56 80 GLN A CA 1
ATOM 566 C C . GLN A 1 80 ? -21.081 -7.929 26.128 1.00 86.56 80 GLN A C 1
ATOM 568 O O . GLN A 1 80 ? -20.102 -7.359 25.663 1.00 86.56 80 GLN A O 1
ATOM 573 N N . GLN A 1 81 ? -21.589 -9.061 25.626 1.00 85.56 81 GLN A N 1
ATOM 574 C CA . GLN A 1 81 ? -21.176 -9.688 24.363 1.00 85.56 81 GLN A CA 1
ATOM 575 C C . GLN A 1 81 ? -19.642 -9.844 24.208 1.00 85.56 81 GLN A C 1
ATOM 577 O O . GLN A 1 81 ? -19.059 -9.303 23.271 1.00 85.56 81 GLN A O 1
ATOM 582 N N . PRO A 1 82 ? -18.973 -10.615 25.092 1.00 88.94 82 PRO A N 1
ATOM 583 C CA . PRO A 1 82 ? -17.512 -10.787 25.064 1.00 88.94 82 PRO A CA 1
ATOM 584 C C . PRO A 1 82 ? -16.982 -11.393 23.755 1.00 88.94 82 PRO A C 1
ATOM 586 O O . PRO A 1 82 ? -15.816 -11.192 23.423 1.00 88.94 82 PRO A O 1
ATOM 589 N N . ASP A 1 83 ? -17.845 -12.102 23.022 1.00 91.44 83 ASP A N 1
ATOM 590 C CA . ASP A 1 83 ? -17.533 -12.772 21.758 1.00 91.44 83 ASP A CA 1
ATOM 591 C C . ASP A 1 83 ? -17.695 -11.857 20.527 1.00 91.44 83 ASP A C 1
ATOM 593 O O . ASP A 1 83 ? -17.613 -12.326 19.391 1.00 91.44 83 ASP A O 1
ATOM 597 N N . MET A 1 84 ? -17.981 -10.564 20.715 1.00 90.31 84 MET A N 1
ATOM 598 C CA . MET A 1 84 ? -17.971 -9.593 19.617 1.00 90.31 84 MET A CA 1
ATOM 599 C C . MET A 1 84 ? -16.546 -9.258 19.187 1.00 90.31 84 MET A C 1
ATOM 601 O O . MET A 1 84 ? -15.622 -9.268 20.003 1.00 90.31 84 MET A O 1
ATOM 605 N N . GLY A 1 85 ? -16.388 -8.931 17.903 1.00 92.19 85 GLY A N 1
ATOM 606 C CA . GLY A 1 85 ? -15.132 -8.411 17.370 1.00 92.19 85 GLY A CA 1
ATOM 607 C C . GLY A 1 85 ? -14.754 -7.106 18.066 1.00 92.19 85 GLY A C 1
ATOM 608 O O . GLY A 1 85 ? -15.595 -6.231 18.258 1.00 92.19 85 GLY A O 1
ATOM 609 N N . ALA A 1 86 ? -13.499 -6.970 18.479 1.00 93.06 86 ALA A N 1
ATOM 610 C CA . ALA A 1 86 ? -13.026 -5.796 19.199 1.00 93.06 86 ALA A CA 1
ATOM 611 C C . ALA A 1 86 ? -13.008 -4.531 18.329 1.00 93.06 86 ALA A C 1
ATOM 613 O O . ALA A 1 86 ? -13.001 -3.422 18.861 1.00 93.06 86 ALA A O 1
ATOM 614 N N . GLU A 1 87 ? -13.053 -4.678 17.004 1.00 89.75 87 GLU A N 1
ATOM 615 C CA . GLU A 1 87 ? -13.253 -3.582 16.057 1.00 89.75 87 GLU A CA 1
ATOM 616 C C . GLU A 1 87 ? -14.559 -2.805 16.292 1.00 89.75 87 GLU A C 1
ATOM 618 O O . GLU A 1 87 ? -14.693 -1.685 15.805 1.00 89.75 87 GLU A O 1
ATOM 623 N N . THR A 1 88 ? -15.510 -3.350 17.063 1.00 91.44 88 THR A N 1
ATOM 624 C CA . THR A 1 88 ? -16.749 -2.642 17.399 1.00 91.44 88 THR A CA 1
ATOM 625 C C . THR A 1 88 ? -16.595 -1.600 18.502 1.00 91.44 88 THR A C 1
ATOM 627 O O . THR A 1 88 ? -17.542 -0.853 18.758 1.00 91.44 88 THR A O 1
ATOM 630 N N . LEU A 1 89 ? -15.445 -1.557 19.186 1.00 92.19 89 LEU A N 1
ATOM 631 C CA . LEU A 1 89 ? -15.173 -0.573 20.231 1.00 92.19 89 LEU A CA 1
ATOM 632 C C . LEU A 1 89 ? -15.194 0.843 19.646 1.00 92.19 89 LEU A C 1
ATOM 634 O O . LEU A 1 89 ? -14.554 1.133 18.635 1.00 92.19 89 LEU A O 1
ATOM 638 N N . LEU A 1 90 ? -15.938 1.733 20.299 1.00 91.00 90 LEU A N 1
ATOM 639 C CA . LEU A 1 90 ? -16.079 3.115 19.864 1.00 91.00 90 LEU A CA 1
ATOM 640 C C . LEU A 1 90 ? -14.804 3.913 20.153 1.00 91.00 90 LEU A C 1
ATOM 642 O O . LEU A 1 90 ? -14.154 3.710 21.178 1.00 91.00 90 LEU A O 1
ATOM 646 N N . ASP A 1 91 ? -14.480 4.854 19.256 1.00 89.19 91 ASP A N 1
ATOM 647 C CA . ASP A 1 91 ? -13.415 5.827 19.517 1.00 89.19 91 ASP A CA 1
ATOM 648 C C . ASP A 1 91 ? -13.702 6.562 20.827 1.00 89.19 91 ASP A C 1
ATOM 650 O O . ASP A 1 91 ? -14.729 7.239 20.956 1.00 89.19 91 ASP A O 1
ATOM 654 N N . ASP A 1 92 ? -12.759 6.477 21.752 1.00 90.88 92 ASP A N 1
ATOM 655 C CA . ASP A 1 92 ? -12.816 7.141 23.042 1.00 90.88 92 ASP A CA 1
ATOM 656 C C . ASP A 1 92 ? -11.397 7.410 23.545 1.00 90.88 92 ASP A C 1
ATOM 658 O O . ASP A 1 92 ? -10.452 6.687 23.232 1.00 90.88 92 ASP A O 1
ATOM 662 N N . SER A 1 93 ? -11.225 8.466 24.327 1.00 93.38 93 SER A N 1
ATOM 663 C CA . SER A 1 93 ? -9.937 8.799 24.923 1.00 93.38 93 SER A CA 1
ATOM 664 C C . SER A 1 93 ? -10.148 9.491 26.250 1.00 93.38 93 SER A C 1
ATOM 666 O O . SER A 1 93 ? -11.028 10.346 26.373 1.00 93.38 93 SER A O 1
ATOM 668 N N . GLY A 1 94 ? -9.287 9.202 27.212 1.00 92.25 94 GLY A N 1
ATOM 669 C CA . GLY A 1 94 ? -9.410 9.805 28.522 1.00 92.25 94 GLY A CA 1
ATOM 670 C C . GLY A 1 94 ? -8.282 9.438 29.460 1.00 92.25 94 GLY A C 1
ATOM 671 O O . GLY A 1 94 ? -7.305 8.781 29.093 1.00 92.25 94 GLY A O 1
ATOM 672 N N . GLU A 1 95 ? -8.440 9.909 30.688 1.00 91.44 95 GLU A N 1
ATOM 673 C CA . GLU A 1 95 ? -7.557 9.615 31.800 1.00 91.44 95 GLU A CA 1
ATOM 674 C C . GLU A 1 95 ? -8.398 9.345 33.045 1.00 91.44 95 GLU A C 1
ATOM 676 O O . GLU A 1 95 ? -9.415 10.000 33.289 1.00 91.44 95 GLU A O 1
ATOM 681 N N . VAL A 1 96 ? -7.971 8.371 33.839 1.00 90.38 96 VAL A N 1
ATOM 682 C CA . VAL A 1 96 ? -8.588 8.020 35.108 1.00 90.38 96 VAL A CA 1
ATOM 683 C C . VAL A 1 96 ? -7.511 7.891 36.179 1.00 90.38 96 VAL A C 1
ATOM 685 O O . VAL A 1 96 ? -6.479 7.250 35.984 1.00 90.38 96 VAL A O 1
ATOM 688 N N . ALA A 1 97 ? -7.736 8.539 37.320 1.00 84.56 97 ALA A N 1
ATOM 689 C CA . ALA A 1 97 ? -6.815 8.488 38.448 1.00 84.56 97 ALA A CA 1
ATOM 690 C C . ALA A 1 97 ? -6.814 7.102 39.118 1.00 84.56 97 ALA A C 1
ATOM 692 O O . ALA A 1 97 ? -7.740 6.308 38.942 1.00 84.56 97 ALA A O 1
ATOM 693 N N . VAL A 1 98 ? -5.799 6.847 39.949 1.00 74.75 98 VAL A N 1
ATOM 694 C CA . VAL A 1 98 ? -5.703 5.660 40.815 1.00 74.75 98 VAL A CA 1
ATOM 695 C C . VAL A 1 98 ? -7.015 5.521 41.596 1.00 74.75 98 VAL A C 1
ATOM 697 O O . VAL A 1 98 ? -7.321 6.412 42.387 1.00 74.75 98 VAL A O 1
ATOM 700 N N . SER A 1 99 ? -7.782 4.444 41.375 1.00 68.56 99 SER A N 1
ATOM 701 C CA . SER A 1 99 ? -9.129 4.134 41.925 1.00 68.56 99 SER A CA 1
ATOM 702 C C . SER A 1 99 ? -10.380 4.621 41.175 1.00 68.56 99 SER A C 1
ATOM 704 O O . SER A 1 99 ? -11.492 4.369 41.643 1.00 68.56 99 SER A O 1
ATOM 706 N N . GLY A 1 100 ? -10.254 5.266 40.014 1.00 75.12 100 GLY A N 1
ATOM 707 C CA . GLY A 1 100 ? -11.417 5.513 39.157 1.00 75.12 100 GLY A CA 1
ATOM 708 C C . GLY A 1 100 ? -11.753 4.312 38.261 1.00 75.12 100 GLY A C 1
ATOM 709 O O . GLY A 1 100 ? -10.896 3.481 37.966 1.00 75.12 100 GLY A O 1
ATOM 710 N N . GLY A 1 101 ? -13.012 4.231 37.827 1.00 83.81 101 GLY A N 1
ATOM 711 C CA . GLY A 1 101 ? -13.468 3.250 36.841 1.00 83.81 101 GLY A CA 1
ATOM 712 C C . GLY A 1 101 ? -13.762 3.905 35.495 1.00 83.81 101 GLY A C 1
ATOM 713 O O . GLY A 1 101 ? -14.189 5.059 35.449 1.00 83.81 101 GLY A O 1
ATOM 714 N N . VAL A 1 102 ? -13.557 3.162 34.411 1.00 90.81 102 VAL A N 1
ATOM 715 C CA . VA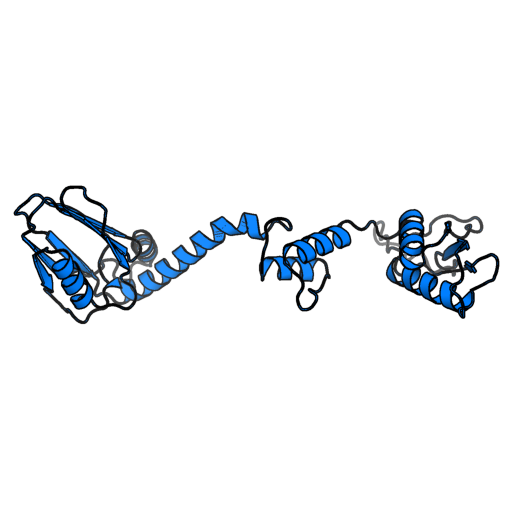L A 1 102 ? -13.983 3.550 33.058 1.00 90.81 102 VAL A CA 1
ATOM 716 C C . VAL A 1 102 ? -14.767 2.406 32.435 1.00 90.81 102 VAL A C 1
ATOM 718 O O . VAL A 1 102 ? -14.477 1.236 32.681 1.00 90.81 102 VAL A O 1
ATOM 721 N N . VAL A 1 103 ? -15.780 2.751 31.647 1.00 93.31 103 VAL A N 1
ATOM 722 C CA . VAL A 1 103 ? -16.520 1.802 30.822 1.00 93.31 103 VAL A CA 1
ATOM 723 C C . VAL A 1 103 ? -16.325 2.204 29.372 1.00 93.31 103 VAL A C 1
ATOM 725 O O . VAL A 1 103 ? -16.635 3.331 28.997 1.00 93.31 103 VAL A O 1
ATOM 728 N N . TRP A 1 104 ? -15.811 1.278 28.572 1.00 93.75 104 TRP A N 1
ATOM 729 C CA . TRP A 1 104 ? -15.687 1.435 27.131 1.00 93.75 104 TRP A CA 1
ATOM 730 C C . TRP A 1 104 ? -16.878 0.781 26.441 1.00 93.75 104 TRP A C 1
ATOM 732 O O . TRP A 1 104 ? -17.298 -0.326 26.802 1.00 93.75 104 TRP A O 1
ATOM 742 N N . THR A 1 105 ? -17.426 1.473 25.447 1.00 93.56 105 THR A N 1
ATOM 743 C CA . THR A 1 105 ? -18.630 1.063 24.727 1.00 93.56 105 THR A CA 1
ATOM 744 C C . THR A 1 105 ? -18.305 0.527 23.335 1.00 93.56 105 THR A C 1
ATOM 746 O O . THR A 1 105 ? -17.283 0.853 22.734 1.00 93.56 105 THR A O 1
ATOM 749 N N . SER A 1 106 ? -19.179 -0.337 22.826 1.00 92.44 106 SER A N 1
ATOM 750 C CA . SER A 1 106 ? -19.173 -0.825 21.445 1.00 92.44 106 SER A CA 1
ATOM 751 C C . SER A 1 106 ? -20.471 -0.455 20.740 1.00 92.44 106 SER A C 1
ATOM 753 O O . SER A 1 106 ? -21.491 -0.241 21.393 1.00 92.44 106 SER A O 1
ATOM 755 N N . PHE A 1 107 ? -20.453 -0.401 19.411 1.00 90.88 107 PHE A N 1
ATOM 756 C CA . PHE A 1 107 ? -21.677 -0.296 18.615 1.00 90.88 107 PHE A CA 1
ATOM 757 C C . PHE A 1 107 ? -22.240 -1.686 18.284 1.00 90.88 107 PHE A C 1
ATOM 759 O O . PHE A 1 107 ? -21.493 -2.649 18.118 1.00 90.88 107 PHE A O 1
ATOM 766 N N . THR A 1 108 ? -23.563 -1.786 18.147 1.00 88.19 108 THR A N 1
ATOM 767 C CA . THR A 1 108 ? -24.251 -3.027 17.721 1.00 88.19 108 THR A CA 1
ATOM 768 C C . THR A 1 108 ? -25.030 -2.868 16.419 1.00 88.19 108 THR A C 1
ATOM 770 O O . THR A 1 108 ? -25.497 -3.854 15.845 1.00 88.19 108 THR A O 1
ATOM 773 N N . ASP A 1 109 ? -25.167 -1.635 15.928 1.00 87.44 109 ASP A N 1
ATOM 774 C CA . ASP A 1 109 ? -25.917 -1.353 14.714 1.00 87.44 109 ASP A CA 1
ATOM 775 C C . ASP A 1 109 ? -25.180 -1.863 13.449 1.00 87.44 109 ASP A C 1
ATOM 777 O O . ASP A 1 109 ? -24.004 -1.550 13.230 1.00 87.44 109 ASP A O 1
ATOM 781 N N . PRO A 1 110 ? -25.850 -2.625 12.563 1.00 83.69 110 PRO A N 1
ATOM 782 C CA . PRO A 1 110 ? -25.224 -3.171 11.357 1.00 83.69 110 PRO A CA 1
ATOM 783 C C . PRO A 1 110 ? -24.865 -2.100 10.316 1.00 83.69 110 PRO A C 1
ATOM 785 O O . PRO A 1 110 ? -23.969 -2.319 9.498 1.00 83.69 110 PRO A O 1
ATOM 788 N N . THR A 1 111 ? -25.530 -0.939 10.325 1.00 85.81 111 THR A N 1
ATOM 789 C CA . THR A 1 111 ? -25.164 0.199 9.464 1.00 85.81 111 THR A CA 1
ATOM 790 C C . THR A 1 111 ? -23.800 0.730 9.873 1.00 85.81 111 THR A C 1
ATOM 792 O O . THR A 1 111 ? -22.961 0.998 9.015 1.00 85.81 111 THR A O 1
ATOM 795 N N . TRP A 1 112 ? -23.563 0.841 11.181 1.00 88.75 112 TRP A N 1
ATOM 796 C CA . TRP A 1 112 ? -22.261 1.210 11.724 1.00 88.75 112 TRP A CA 1
ATOM 797 C C . TRP A 1 112 ? -21.187 0.185 11.379 1.00 88.75 112 TRP A C 1
ATOM 799 O O . TRP A 1 112 ? -20.132 0.591 10.903 1.00 88.75 112 TRP A O 1
ATOM 809 N N . ALA A 1 113 ? -21.478 -1.113 11.496 1.00 84.75 113 ALA A N 1
ATOM 810 C CA . ALA A 1 113 ? -20.539 -2.166 11.099 1.00 84.75 113 ALA A CA 1
ATOM 811 C C . ALA A 1 113 ? -20.111 -2.040 9.626 1.00 84.75 113 ALA A C 1
ATOM 813 O O . ALA A 1 113 ? -18.923 -2.066 9.304 1.00 84.75 113 ALA A O 1
ATOM 814 N N . LEU A 1 114 ? -21.075 -1.844 8.721 1.00 85.69 114 LEU A N 1
ATOM 815 C CA . LEU A 1 114 ? -20.794 -1.675 7.296 1.00 85.69 114 LEU A CA 1
ATOM 816 C C . LEU A 1 114 ? -19.988 -0.399 7.012 1.00 85.69 114 LEU A C 1
ATOM 818 O O . LEU A 1 114 ? -19.038 -0.416 6.229 1.00 85.69 114 LEU A O 1
ATOM 822 N N . LEU A 1 115 ? -20.381 0.724 7.616 1.00 87.81 115 LEU A N 1
ATOM 823 C CA . LEU A 1 115 ? -19.716 2.001 7.380 1.00 87.81 115 LEU A CA 1
ATOM 824 C C . LEU A 1 115 ? -18.335 2.077 8.026 1.00 87.81 115 LEU A C 1
ATOM 826 O O . LEU A 1 115 ? -17.485 2.794 7.500 1.00 87.81 115 LEU A O 1
ATOM 830 N N . ASP A 1 116 ? -18.093 1.353 9.116 1.00 84.88 116 ASP A N 1
ATOM 831 C CA . ASP A 1 116 ? -16.768 1.277 9.720 1.00 84.88 116 ASP A CA 1
ATOM 832 C C . ASP A 1 116 ? -15.790 0.515 8.824 1.00 84.88 116 ASP A C 1
ATOM 834 O O . ASP A 1 116 ? -14.692 1.003 8.566 1.00 84.88 116 ASP A O 1
ATOM 838 N N . ALA A 1 117 ? -16.230 -0.595 8.221 1.00 83.88 117 ALA A N 1
ATOM 839 C CA . ALA A 1 117 ? -15.435 -1.304 7.220 1.00 83.88 117 ALA A CA 1
ATOM 840 C C . ALA A 1 117 ? -15.058 -0.390 6.037 1.00 83.88 117 ALA A C 1
ATOM 842 O O . ALA A 1 117 ? -13.907 -0.362 5.603 1.00 83.88 117 ALA A O 1
ATOM 843 N N . PHE A 1 118 ? -15.992 0.433 5.545 1.00 86.12 118 PHE A N 1
ATOM 844 C CA . PHE A 1 118 ? -15.666 1.418 4.508 1.00 86.12 118 PHE A CA 1
ATOM 845 C C . PHE A 1 118 ? -14.750 2.537 5.002 1.00 86.12 118 PHE A C 1
ATOM 847 O O . PHE A 1 118 ? -13.895 3.000 4.246 1.00 86.12 118 PHE A O 1
ATOM 854 N N . ALA A 1 119 ? -14.916 2.996 6.242 1.00 85.94 119 ALA A N 1
ATOM 855 C CA . ALA A 1 119 ? -14.029 3.989 6.830 1.00 85.94 119 ALA A CA 1
ATOM 856 C C . ALA A 1 119 ? -12.588 3.464 6.901 1.00 85.94 119 ALA A C 1
ATOM 858 O O . ALA A 1 119 ? -11.667 4.183 6.514 1.00 85.94 119 ALA A O 1
ATOM 859 N N . PHE A 1 120 ? -12.406 2.211 7.316 1.00 83.44 120 PHE A N 1
ATOM 860 C CA . PHE A 1 120 ? -11.107 1.549 7.360 1.00 83.44 120 PHE A CA 1
ATOM 861 C C . PHE A 1 120 ? -10.422 1.543 5.984 1.00 83.44 120 PHE A C 1
ATOM 863 O O . PHE A 1 120 ? -9.306 2.049 5.839 1.00 83.44 120 PHE A O 1
ATOM 870 N N . GLU A 1 121 ? -11.123 1.090 4.943 1.00 85.88 121 GLU A N 1
ATOM 871 C CA . GLU A 1 121 ? -10.594 1.075 3.572 1.00 85.88 121 GLU A CA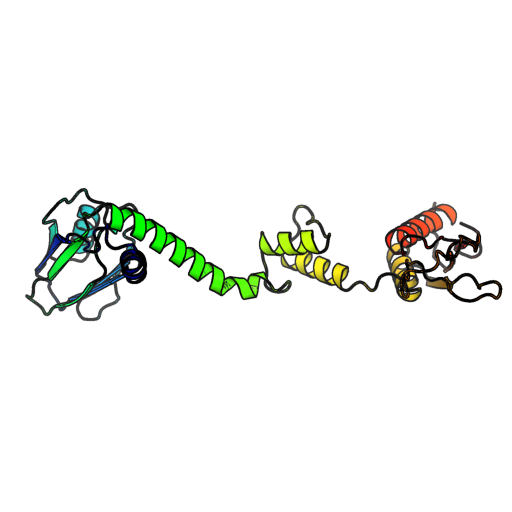 1
ATOM 872 C C . GLU A 1 121 ? -10.259 2.483 3.055 1.00 85.88 121 GLU A C 1
ATOM 874 O O . GLU A 1 121 ? -9.190 2.727 2.489 1.00 85.88 121 GLU A O 1
ATOM 879 N N . LEU A 1 122 ? -11.138 3.461 3.295 1.00 86.81 122 LEU A N 1
ATOM 880 C CA . LEU A 1 122 ? -10.908 4.853 2.898 1.00 86.81 122 LEU A CA 1
ATOM 881 C C . LEU A 1 122 ? -9.703 5.475 3.611 1.00 86.81 122 LEU A C 1
ATOM 883 O O . LEU A 1 122 ? -9.015 6.323 3.036 1.00 86.81 122 LEU A O 1
ATOM 887 N N . GLN A 1 123 ? -9.434 5.075 4.850 1.00 84.12 123 GLN A N 1
ATOM 888 C CA . GLN A 1 123 ? -8.256 5.507 5.589 1.00 84.12 123 GLN A CA 1
ATOM 889 C C . GLN A 1 123 ? -6.978 4.898 5.008 1.00 84.12 123 GLN A C 1
ATOM 891 O O . GLN A 1 123 ? -6.001 5.631 4.824 1.00 84.12 123 GLN A O 1
ATOM 896 N N . GLY A 1 124 ? -7.018 3.621 4.616 1.00 82.19 124 GLY A N 1
ATOM 897 C CA . GLY A 1 124 ? -5.952 2.977 3.846 1.00 82.19 124 GLY A CA 1
ATOM 898 C C . GLY A 1 124 ? -5.660 3.727 2.545 1.00 82.19 124 GLY A C 1
ATOM 899 O O . GLY A 1 124 ? -4.528 4.150 2.305 1.00 82.19 124 GLY A O 1
ATOM 900 N N . ILE A 1 125 ? -6.700 4.017 1.756 1.00 83.75 125 ILE A N 1
ATOM 901 C CA . ILE A 1 125 ? -6.584 4.792 0.510 1.00 83.75 125 ILE A CA 1
ATOM 902 C C . ILE A 1 125 ? -6.007 6.187 0.775 1.00 83.75 125 ILE A C 1
ATOM 904 O O . ILE A 1 125 ? -5.140 6.647 0.034 1.00 83.75 125 ILE A O 1
ATOM 908 N N . ARG A 1 126 ? -6.444 6.876 1.836 1.00 83.69 126 ARG A N 1
ATOM 909 C CA . ARG A 1 126 ? -5.907 8.195 2.201 1.00 83.69 126 ARG A CA 1
ATOM 910 C C . ARG A 1 126 ? -4.409 8.139 2.503 1.00 83.69 126 ARG A C 1
ATOM 912 O O . ARG A 1 126 ? -3.697 9.068 2.121 1.00 83.69 126 ARG A O 1
ATOM 919 N N . GLY A 1 127 ? -3.940 7.077 3.157 1.00 78.62 127 GLY A N 1
ATOM 920 C CA . GLY A 1 127 ? -2.513 6.813 3.344 1.00 78.62 127 GLY A CA 1
ATOM 921 C C . GLY A 1 127 ? -1.786 6.679 2.005 1.00 78.62 127 GLY A C 1
ATOM 922 O O . GLY A 1 127 ? -0.803 7.380 1.764 1.00 78.62 127 GLY A O 1
ATOM 923 N N . SER A 1 128 ? -2.332 5.874 1.093 1.00 79.25 128 SER A N 1
ATOM 924 C CA . SER A 1 128 ? -1.775 5.671 -0.251 1.00 79.25 128 SER A CA 1
ATOM 925 C C . SER A 1 128 ? -1.742 6.953 -1.092 1.00 79.25 128 SER A C 1
ATOM 927 O O . SER A 1 128 ? -0.762 7.203 -1.789 1.00 79.25 128 SER A O 1
ATOM 929 N N . ILE A 1 129 ? -2.745 7.835 -0.978 1.00 82.31 129 ILE A N 1
ATOM 930 C CA . ILE A 1 129 ? -2.747 9.151 -1.649 1.00 82.31 129 ILE A CA 1
ATOM 931 C C . ILE A 1 129 ? -1.537 9.999 -1.225 1.00 82.31 129 ILE A C 1
ATOM 933 O O . ILE A 1 129 ? -0.991 10.738 -2.045 1.00 82.31 129 ILE A O 1
ATOM 937 N N . GLY A 1 130 ? -1.088 9.885 0.029 1.00 79.44 130 GLY A N 1
ATOM 938 C CA . GLY A 1 130 ? 0.118 10.568 0.505 1.00 79.44 130 GLY A CA 1
ATOM 939 C C . GLY A 1 130 ? 1.374 10.172 -0.277 1.00 79.44 130 GLY A C 1
ATOM 940 O O . GLY A 1 130 ? 2.219 11.025 -0.557 1.00 79.44 130 GLY A O 1
ATOM 941 N N . ASN A 1 131 ? 1.451 8.909 -0.699 1.00 81.62 131 ASN A N 1
ATOM 942 C CA . ASN A 1 131 ? 2.566 8.364 -1.473 1.00 81.62 131 ASN A CA 1
ATOM 943 C C . ASN A 1 131 ? 2.413 8.586 -2.983 1.00 81.62 131 ASN A C 1
ATOM 945 O O . ASN A 1 131 ? 3.413 8.612 -3.696 1.00 81.62 131 ASN A O 1
ATOM 949 N N . MET A 1 132 ? 1.200 8.887 -3.459 1.00 82.50 132 MET A N 1
ATOM 950 C CA . MET A 1 132 ? 0.895 9.052 -4.885 1.00 82.50 132 MET A CA 1
ATOM 951 C C . MET A 1 132 ? 1.808 10.066 -5.589 1.00 82.50 132 MET A C 1
ATOM 953 O O . MET A 1 132 ? 2.152 9.900 -6.754 1.00 82.50 132 MET A O 1
ATOM 957 N N . ARG A 1 133 ? 2.251 11.124 -4.894 1.00 83.62 133 ARG A N 1
ATOM 958 C CA . ARG A 1 133 ? 3.207 12.083 -5.474 1.00 83.62 133 ARG A CA 1
ATOM 959 C C . ARG A 1 133 ? 4.561 11.439 -5.792 1.00 83.62 133 ARG A C 1
ATOM 961 O O . ARG A 1 133 ? 5.155 11.792 -6.807 1.00 83.62 133 ARG A O 1
ATOM 968 N N . ALA A 1 134 ? 5.053 10.556 -4.926 1.00 85.69 134 ALA A N 1
ATOM 969 C CA . ALA A 1 134 ? 6.290 9.817 -5.161 1.00 85.69 134 ALA A CA 1
ATOM 970 C C . ALA A 1 134 ? 6.101 8.793 -6.291 1.00 85.69 134 ALA A C 1
ATOM 972 O O . ALA A 1 134 ? 6.957 8.692 -7.166 1.00 85.69 134 ALA A O 1
ATOM 973 N N . ASP A 1 135 ? 4.942 8.139 -6.344 1.00 87.56 135 ASP A N 1
ATOM 974 C CA . ASP A 1 135 ? 4.606 7.159 -7.383 1.00 87.56 135 ASP A CA 1
ATOM 975 C C . ASP A 1 135 ? 4.449 7.786 -8.782 1.00 87.56 135 ASP A C 1
ATOM 977 O O . ASP A 1 135 ? 4.737 7.160 -9.802 1.00 87.56 135 ASP A O 1
ATOM 981 N N . LEU A 1 136 ? 4.058 9.062 -8.864 1.00 84.94 136 LEU A N 1
ATOM 982 C CA . LEU A 1 136 ? 3.994 9.805 -10.130 1.00 84.94 136 LEU A CA 1
ATOM 983 C C . LEU A 1 136 ? 5.373 10.192 -10.688 1.00 84.94 136 LEU A C 1
ATOM 985 O O . LEU A 1 136 ? 5.488 10.487 -11.878 1.00 84.94 136 LEU A O 1
ATOM 989 N N . GLY A 1 137 ? 6.416 10.230 -9.858 1.00 85.44 137 GLY A N 1
ATOM 990 C CA . GLY A 1 137 ? 7.762 10.608 -10.281 1.00 85.44 137 GLY A CA 1
ATOM 991 C C . GLY A 1 137 ? 8.584 9.400 -10.716 1.00 85.44 137 GLY A C 1
ATOM 992 O O . GLY A 1 137 ? 8.850 8.527 -9.904 1.00 85.44 137 GLY A O 1
ATOM 993 N N . LEU A 1 138 ? 9.094 9.383 -11.951 1.00 82.44 138 LEU A N 1
ATOM 994 C CA . LEU A 1 138 ? 9.962 8.301 -12.456 1.00 82.44 138 LEU A CA 1
ATOM 995 C C . LEU A 1 138 ? 11.192 8.013 -11.576 1.00 82.44 138 LEU A C 1
ATOM 997 O O . LEU A 1 138 ? 11.659 6.884 -11.526 1.00 82.44 138 LEU A O 1
ATOM 1001 N N . SER A 1 139 ? 11.723 9.028 -10.892 1.00 84.00 139 SER A N 1
ATOM 1002 C CA . SER A 1 139 ? 12.884 8.897 -10.001 1.00 84.00 139 SER A CA 1
ATOM 1003 C C . SER A 1 139 ? 12.552 8.353 -8.608 1.00 84.00 139 SER A C 1
ATOM 1005 O O . SER A 1 139 ? 13.465 8.078 -7.837 1.00 84.00 139 SER A O 1
ATOM 1007 N N . THR A 1 140 ? 11.270 8.292 -8.249 1.00 87.94 140 THR A N 1
ATOM 1008 C CA . THR A 1 140 ? 10.786 7.936 -6.904 1.00 87.94 140 THR A CA 1
ATOM 1009 C C . THR A 1 140 ? 9.785 6.784 -6.908 1.00 87.94 140 THR A C 1
ATOM 1011 O O . THR A 1 140 ? 9.582 6.169 -5.866 1.00 87.94 140 THR A O 1
ATOM 1014 N N . ALA A 1 141 ? 9.182 6.482 -8.057 1.00 88.25 141 ALA A N 1
ATOM 1015 C CA . ALA A 1 141 ? 8.293 5.352 -8.251 1.00 88.25 141 ALA A CA 1
ATOM 1016 C C . ALA A 1 141 ? 9.053 4.029 -8.101 1.00 88.25 141 ALA A C 1
ATOM 1018 O O . ALA A 1 141 ? 10.223 3.918 -8.468 1.00 88.25 141 ALA A O 1
ATOM 1019 N N . SER A 1 142 ? 8.362 3.012 -7.597 1.00 90.69 142 SER A N 1
ATOM 1020 C CA . SER A 1 142 ? 8.896 1.660 -7.425 1.00 90.69 142 SER A CA 1
ATOM 1021 C C . SER A 1 142 ? 7.826 0.617 -7.739 1.00 90.69 142 SER A C 1
ATOM 1023 O O . SER A 1 142 ? 6.638 0.946 -7.828 1.00 90.69 142 SER A O 1
ATOM 1025 N N . GLY A 1 143 ? 8.246 -0.630 -7.957 1.00 89.62 143 GLY A N 1
ATOM 1026 C CA . GLY A 1 143 ? 7.346 -1.755 -8.204 1.00 89.62 143 GLY A CA 1
ATOM 1027 C C . GLY A 1 143 ? 6.355 -1.499 -9.346 1.00 89.62 143 GLY A C 1
ATOM 1028 O O . GLY A 1 143 ? 6.750 -1.134 -10.456 1.00 89.62 143 GLY A O 1
ATOM 1029 N N . GLU A 1 144 ? 5.063 -1.676 -9.056 1.00 89.56 144 GLU A N 1
ATOM 1030 C CA . GLU A 1 144 ? 3.974 -1.594 -10.040 1.00 89.56 144 GLU A CA 1
ATOM 1031 C C . GLU A 1 144 ? 3.820 -0.208 -10.679 1.00 89.56 144 GLU A C 1
ATOM 1033 O O . GLU A 1 144 ? 3.507 -0.101 -11.865 1.00 89.56 144 GLU A O 1
ATOM 1038 N N . TRP A 1 145 ? 4.084 0.867 -9.934 1.00 90.31 145 TRP A N 1
ATOM 1039 C CA . TRP A 1 145 ? 3.972 2.223 -10.466 1.00 90.31 145 TRP A CA 1
ATOM 1040 C C . TRP A 1 145 ? 5.073 2.507 -11.477 1.00 90.31 145 TRP A C 1
ATOM 1042 O O . TRP A 1 145 ? 4.834 3.146 -12.503 1.00 90.31 145 TRP A O 1
ATOM 1052 N N . LEU A 1 146 ? 6.272 1.976 -11.239 1.00 90.75 146 LEU A N 1
ATOM 1053 C CA . LEU A 1 146 ? 7.356 2.064 -12.205 1.00 90.75 146 LEU A CA 1
ATOM 1054 C C . LEU A 1 146 ? 7.057 1.232 -13.464 1.00 90.75 146 LEU A C 1
ATOM 1056 O O . LEU A 1 146 ? 7.368 1.664 -14.575 1.00 90.75 146 LEU A O 1
ATOM 1060 N N . ASP A 1 147 ? 6.383 0.088 -13.317 1.00 88.25 147 ASP A N 1
ATOM 1061 C CA . ASP A 1 147 ? 5.888 -0.703 -14.452 1.00 88.25 147 ASP A CA 1
ATOM 1062 C C . ASP A 1 147 ? 4.818 0.025 -15.255 1.00 88.25 147 ASP A C 1
ATOM 1064 O O . ASP A 1 147 ? 4.861 0.004 -16.486 1.00 88.25 147 ASP A O 1
ATOM 1068 N N . PHE A 1 148 ? 3.909 0.724 -14.578 1.00 85.75 148 PHE A N 1
ATOM 1069 C CA . PHE A 1 148 ? 2.927 1.586 -15.222 1.00 85.75 148 PHE A CA 1
ATOM 1070 C C . PHE A 1 148 ? 3.604 2.683 -16.056 1.00 85.75 148 PHE A C 1
ATOM 1072 O O . PHE A 1 148 ? 3.248 2.874 -17.221 1.00 85.75 148 PHE A O 1
ATOM 1079 N N . HIS A 1 149 ? 4.621 3.362 -15.508 1.00 84.81 149 HIS A N 1
ATOM 1080 C CA . HIS A 1 149 ? 5.404 4.341 -16.271 1.00 84.81 149 HIS A CA 1
ATOM 1081 C C . HIS A 1 149 ? 6.088 3.698 -17.477 1.00 84.81 149 HIS A C 1
ATOM 1083 O O . HIS A 1 149 ? 5.992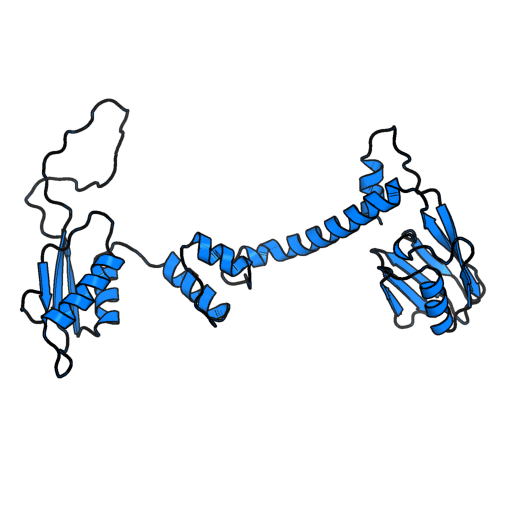 4.221 -18.586 1.00 84.81 149 HIS A O 1
ATOM 1089 N N . GLY A 1 150 ? 6.747 2.554 -17.297 1.00 82.44 150 GLY A N 1
ATOM 1090 C CA . GLY A 1 150 ? 7.390 1.849 -18.402 1.00 82.44 150 GLY A CA 1
ATOM 1091 C C . GLY A 1 150 ? 6.403 1.478 -19.507 1.00 82.44 150 GLY A C 1
ATOM 1092 O O . GLY A 1 150 ? 6.660 1.770 -20.673 1.00 82.44 150 GLY A O 1
ATOM 1093 N N . ALA A 1 151 ? 5.226 0.956 -19.157 1.00 77.81 151 ALA A N 1
ATOM 1094 C CA . ALA A 1 151 ? 4.156 0.681 -20.114 1.00 77.81 151 ALA A CA 1
ATOM 1095 C C . ALA A 1 151 ? 3.691 1.952 -20.847 1.00 77.81 151 ALA A C 1
ATOM 1097 O O . ALA A 1 151 ? 3.520 1.922 -22.066 1.00 77.81 151 ALA A O 1
ATOM 1098 N N . HIS A 1 152 ? 3.550 3.076 -20.136 1.00 81.44 152 HIS A N 1
ATOM 1099 C CA . HIS A 1 152 ? 3.186 4.365 -20.729 1.00 81.44 152 HIS A CA 1
ATOM 1100 C C . HIS A 1 152 ? 4.220 4.857 -21.757 1.00 81.44 152 HIS A C 1
ATOM 1102 O O . HIS A 1 152 ? 3.844 5.331 -22.828 1.00 81.44 152 HIS A O 1
ATOM 1108 N N . TYR A 1 153 ? 5.515 4.701 -21.467 1.00 79.00 153 TYR A N 1
ATOM 1109 C CA . TYR A 1 153 ? 6.609 5.084 -22.369 1.00 79.00 153 TYR A CA 1
ATOM 1110 C C . TYR A 1 153 ? 7.018 3.980 -23.363 1.00 79.00 153 TYR A C 1
ATOM 1112 O O . TYR A 1 153 ? 7.968 4.164 -24.124 1.00 79.00 153 TYR A O 1
ATOM 1120 N N . GLY A 1 154 ? 6.324 2.836 -23.381 1.00 79.56 154 GLY A N 1
ATOM 1121 C CA . GLY A 1 154 ? 6.620 1.714 -24.280 1.00 79.56 154 GLY A CA 1
ATOM 1122 C C . GLY A 1 154 ? 7.918 0.960 -23.957 1.00 79.56 154 GLY A C 1
ATOM 1123 O O . GLY A 1 154 ? 8.506 0.327 -24.833 1.00 79.56 154 GLY A O 1
ATOM 1124 N N . VAL A 1 155 ? 8.383 1.026 -22.712 1.00 81.81 155 VAL A N 1
ATOM 1125 C CA . VAL A 1 155 ? 9.605 0.389 -22.218 1.00 81.81 155 VAL A CA 1
ATOM 1126 C C . VAL A 1 155 ? 9.214 -0.787 -21.326 1.00 81.81 155 VAL A C 1
ATOM 1128 O O . VAL A 1 155 ? 8.876 -0.596 -20.168 1.00 81.81 155 VAL A O 1
ATOM 1131 N N . ALA A 1 156 ? 9.257 -2.012 -21.851 1.00 85.94 156 ALA A N 1
ATOM 1132 C CA . ALA A 1 156 ? 8.971 -3.210 -21.056 1.00 85.94 156 ALA A CA 1
ATOM 1133 C C . ALA A 1 156 ? 10.134 -3.547 -20.108 1.00 85.94 156 ALA A C 1
ATOM 1135 O O . ALA A 1 156 ? 11.298 -3.437 -20.514 1.00 85.94 156 ALA A O 1
ATOM 1136 N N . ARG A 1 157 ? 9.832 -3.986 -18.877 1.00 87.69 157 ARG A N 1
ATOM 1137 C CA . ARG A 1 157 ? 10.829 -4.440 -17.893 1.00 87.69 157 ARG A CA 1
ATOM 1138 C C . ARG A 1 157 ? 11.493 -5.744 -18.340 1.00 87.69 157 ARG A C 1
ATOM 1140 O O . ARG A 1 157 ? 10.828 -6.663 -18.819 1.00 87.69 157 ARG A O 1
ATOM 1147 N N . THR A 1 158 ? 12.806 -5.828 -18.167 1.00 91.19 158 THR A N 1
ATOM 1148 C CA . THR A 1 158 ? 13.568 -7.054 -18.431 1.00 91.19 158 THR A CA 1
ATOM 1149 C C . THR A 1 158 ? 13.519 -7.972 -17.208 1.00 91.19 158 THR A C 1
ATOM 1151 O O . THR A 1 158 ? 13.474 -7.510 -16.069 1.00 91.19 158 THR A O 1
ATOM 1154 N N . ALA A 1 159 ? 13.529 -9.290 -17.416 1.00 89.62 159 ALA A N 1
ATOM 1155 C CA . ALA A 1 159 ? 13.544 -10.242 -16.308 1.00 89.62 159 ALA A CA 1
ATOM 1156 C C . ALA A 1 159 ? 14.776 -10.025 -15.407 1.00 89.62 159 ALA A C 1
ATOM 1158 O O . ALA A 1 159 ? 15.907 -10.043 -15.889 1.00 89.62 159 ALA A O 1
ATOM 1159 N N . GLY A 1 160 ? 14.548 -9.835 -14.103 1.00 90.25 160 GLY A N 1
ATOM 1160 C CA . GLY A 1 160 ? 15.607 -9.598 -13.114 1.00 90.25 160 GLY A CA 1
ATOM 1161 C C . GLY A 1 160 ? 16.174 -8.173 -13.087 1.00 90.25 160 GLY A C 1
ATOM 1162 O O . GLY A 1 160 ? 17.141 -7.932 -12.370 1.00 90.25 160 GLY A O 1
ATOM 1163 N N . GLU A 1 161 ? 15.600 -7.235 -13.843 1.00 91.19 161 GLU A N 1
ATOM 1164 C CA . GLU A 1 161 ? 16.004 -5.825 -13.823 1.00 91.19 161 GLU A CA 1
ATOM 1165 C C . GLU A 1 161 ? 15.592 -5.144 -12.510 1.00 91.19 161 GLU A C 1
ATOM 1167 O O . GLU A 1 161 ? 14.463 -5.312 -12.038 1.00 91.19 161 GLU A O 1
ATOM 1172 N N . SER A 1 162 ? 16.514 -4.373 -11.925 1.00 93.75 162 SER A N 1
ATOM 1173 C CA . SER A 1 162 ? 16.260 -3.609 -10.704 1.00 93.75 162 SER A CA 1
ATOM 1174 C C . SER A 1 162 ? 15.435 -2.348 -10.992 1.00 93.75 162 SER A C 1
ATOM 1176 O O . SER A 1 162 ? 15.500 -1.797 -12.092 1.00 93.75 162 SER A O 1
ATOM 1178 N N . ASP A 1 163 ? 14.684 -1.856 -10.002 1.00 92.38 163 ASP A N 1
ATOM 1179 C CA . ASP A 1 163 ? 13.910 -0.612 -10.142 1.00 92.38 163 ASP A CA 1
ATOM 1180 C C . ASP A 1 163 ? 14.784 0.596 -10.552 1.00 92.38 163 ASP A C 1
ATOM 1182 O O . ASP A 1 163 ? 14.406 1.296 -11.494 1.00 92.38 163 ASP A O 1
ATOM 1186 N N . PRO A 1 164 ? 15.969 0.845 -9.948 1.00 91.44 164 PRO A N 1
ATOM 1187 C CA . PRO A 1 164 ? 16.829 1.953 -10.370 1.00 91.44 164 PRO A CA 1
ATOM 1188 C C . PRO A 1 164 ? 17.288 1.863 -11.832 1.00 91.44 164 PRO A C 1
ATOM 1190 O O . PRO A 1 164 ? 17.264 2.870 -12.544 1.00 91.44 164 PRO A O 1
ATOM 1193 N N . ASP A 1 165 ? 17.675 0.669 -12.292 1.00 91.38 165 ASP A N 1
ATOM 1194 C CA . ASP A 1 165 ? 18.129 0.462 -13.673 1.00 91.38 165 ASP A CA 1
ATOM 1195 C C . ASP A 1 165 ? 16.973 0.648 -14.662 1.00 91.38 165 ASP A C 1
ATOM 1197 O O . ASP A 1 165 ? 17.115 1.315 -15.694 1.00 91.38 165 ASP A O 1
ATOM 1201 N N . TYR A 1 166 ? 15.799 0.121 -14.310 1.00 92.62 166 TYR A N 1
ATOM 1202 C CA . TYR A 1 166 ? 14.599 0.244 -15.120 1.00 92.62 166 TYR A CA 1
ATOM 1203 C C . TYR A 1 166 ? 14.136 1.701 -15.237 1.00 92.62 166 TYR A C 1
ATOM 1205 O O . TYR A 1 166 ? 13.894 2.183 -16.346 1.00 92.62 166 TYR A O 1
ATOM 1213 N N . ALA A 1 167 ? 14.105 2.444 -14.127 1.00 89.62 167 ALA A N 1
ATOM 1214 C CA . ALA A 1 167 ? 13.785 3.870 -14.115 1.00 89.62 167 ALA A CA 1
ATOM 1215 C C . ALA A 1 167 ? 14.743 4.680 -15.001 1.00 89.62 167 ALA A C 1
ATOM 1217 O O . ALA A 1 167 ? 14.302 5.486 -15.828 1.00 89.62 167 ALA A O 1
ATOM 1218 N N . ALA A 1 168 ? 16.053 4.429 -14.893 1.00 87.94 168 ALA A N 1
ATOM 1219 C CA . ALA A 1 168 ? 17.059 5.081 -15.726 1.00 87.94 168 ALA A CA 1
ATOM 1220 C C . ALA A 1 168 ? 16.845 4.788 -17.219 1.00 87.94 168 ALA A C 1
ATOM 1222 O O . ALA A 1 168 ? 16.958 5.692 -18.052 1.00 87.94 168 ALA A O 1
ATOM 1223 N N . ARG A 1 169 ? 16.476 3.550 -17.573 1.00 87.62 169 ARG A N 1
ATOM 1224 C CA . ARG A 1 169 ? 16.187 3.155 -18.957 1.00 87.62 169 ARG A CA 1
ATOM 1225 C C . ARG A 1 169 ? 14.919 3.804 -19.504 1.00 87.62 169 ARG A C 1
ATOM 1227 O O . ARG A 1 169 ? 14.914 4.215 -20.668 1.00 87.62 169 ARG A O 1
ATOM 1234 N N . ILE A 1 170 ? 13.872 3.941 -18.690 1.00 82.88 170 ILE A N 1
ATOM 1235 C CA . ILE A 1 170 ? 12.660 4.670 -19.082 1.00 82.88 170 ILE A CA 1
ATOM 1236 C C . ILE A 1 170 ? 13.008 6.131 -19.379 1.00 82.88 170 ILE A C 1
ATOM 1238 O O . ILE A 1 170 ? 12.678 6.622 -20.457 1.00 82.88 170 ILE A O 1
ATOM 1242 N N . VAL A 1 171 ? 13.752 6.801 -18.490 1.00 84.25 171 VAL A N 1
ATOM 1243 C CA . VAL A 1 171 ? 14.198 8.191 -18.699 1.00 84.25 171 VAL A CA 1
ATOM 1244 C C . VAL A 1 171 ? 15.054 8.309 -19.956 1.00 84.25 171 VAL A C 1
ATOM 1246 O O . VAL A 1 171 ? 14.800 9.180 -20.788 1.00 84.25 171 VAL A O 1
ATOM 1249 N N . ALA A 1 172 ? 16.032 7.421 -20.140 1.00 79.69 172 ALA A N 1
ATOM 1250 C CA . ALA A 1 172 ? 16.892 7.416 -21.321 1.00 79.69 172 ALA A CA 1
ATOM 1251 C C . ALA A 1 172 ? 16.095 7.222 -22.618 1.00 79.69 172 ALA A C 1
ATOM 1253 O O . ALA A 1 172 ? 16.421 7.832 -23.632 1.00 79.69 172 ALA A O 1
ATOM 1254 N N . THR A 1 173 ? 15.034 6.412 -22.589 1.00 75.12 173 THR A N 1
ATOM 1255 C CA . THR A 1 173 ? 14.170 6.186 -23.754 1.00 75.12 173 THR A CA 1
ATOM 1256 C C . THR A 1 173 ? 13.255 7.379 -24.016 1.00 75.12 173 THR A C 1
ATOM 1258 O O . THR A 1 173 ? 13.183 7.847 -25.148 1.00 75.12 173 THR A O 1
ATOM 1261 N N . ALA A 1 174 ? 12.608 7.916 -22.979 1.00 75.19 174 ALA A N 1
ATOM 1262 C CA . ALA A 1 174 ? 11.695 9.053 -23.087 1.00 75.19 174 ALA A CA 1
ATOM 1263 C C . ALA A 1 174 ? 12.409 10.350 -23.505 1.00 75.19 174 ALA A C 1
ATOM 1265 O O . ALA A 1 174 ? 11.847 11.168 -24.229 1.00 75.19 174 ALA A O 1
ATOM 1266 N N . THR A 1 175 ? 13.658 10.533 -23.069 1.00 69.38 175 THR A N 1
ATOM 1267 C CA . THR A 1 175 ? 14.493 11.697 -23.417 1.00 69.38 175 THR A CA 1
ATOM 1268 C C . THR A 1 175 ? 15.356 11.476 -24.654 1.00 69.38 175 THR A C 1
ATOM 1270 O O . THR A 1 175 ? 16.039 12.404 -25.095 1.00 69.38 175 THR A O 1
ATOM 1273 N N . LYS A 1 176 ? 15.328 10.274 -25.249 1.00 66.50 176 LYS A N 1
ATOM 1274 C CA . LYS A 1 176 ? 16.031 10.006 -26.501 1.00 66.50 176 LYS A CA 1
ATOM 1275 C C . LYS A 1 176 ? 15.480 10.948 -27.565 1.00 66.50 176 LYS A C 1
ATOM 1277 O O . LYS A 1 176 ? 14.335 10.818 -27.989 1.00 66.50 176 LYS A O 1
ATOM 1282 N N . THR A 1 177 ? 16.312 11.869 -28.045 1.00 59.59 177 THR A N 1
ATOM 1283 C CA . THR A 1 177 ? 15.977 12.702 -29.202 1.00 59.59 177 THR A CA 1
ATOM 1284 C C . THR A 1 177 ? 15.867 11.808 -30.429 1.00 59.59 177 THR A C 1
ATOM 1286 O O . THR A 1 177 ? 16.870 11.510 -31.071 1.00 59.59 177 THR A O 1
ATOM 1289 N N . LEU A 1 178 ? 14.674 11.333 -30.761 1.00 61.47 178 LEU A N 1
ATOM 1290 C CA . LEU A 1 178 ? 14.451 10.613 -32.007 1.00 61.47 178 LEU A CA 1
ATOM 1291 C C . LEU A 1 178 ? 14.603 11.599 -33.183 1.00 61.47 178 LEU A C 1
ATOM 1293 O O . LEU A 1 178 ? 14.324 12.788 -33.042 1.00 61.47 178 LEU A O 1
ATOM 1297 N N . LEU A 1 179 ? 15.005 11.094 -34.355 1.00 63.06 179 LEU A N 1
ATOM 1298 C CA . LEU A 1 179 ? 14.832 11.781 -35.650 1.00 63.06 179 LEU A CA 1
ATOM 1299 C C . LEU A 1 179 ? 15.811 12.909 -36.022 1.00 63.06 179 LEU A C 1
ATOM 1301 O O . LEU A 1 179 ? 15.502 13.688 -36.920 1.00 63.06 179 LEU A O 1
ATOM 1305 N N . THR A 1 180 ? 16.995 12.998 -35.408 1.00 70.62 180 THR A N 1
ATOM 1306 C CA . THR A 1 180 ? 18.064 13.874 -35.934 1.00 70.62 180 THR A CA 1
ATOM 1307 C C . THR A 1 180 ? 19.212 13.057 -36.508 1.00 70.62 180 THR A C 1
ATOM 1309 O O . THR A 1 180 ? 19.539 11.988 -35.984 1.00 70.62 180 THR A O 1
ATOM 1312 N N . ASN A 1 181 ? 19.869 13.584 -37.545 1.00 78.88 181 ASN A N 1
ATOM 1313 C CA . ASN A 1 181 ? 21.057 12.963 -38.139 1.00 78.88 181 ASN A CA 1
ATOM 1314 C C . ASN A 1 181 ? 22.139 12.704 -37.085 1.00 78.88 181 ASN A C 1
ATOM 1316 O O . ASN A 1 181 ? 22.705 11.618 -37.039 1.00 78.88 181 ASN A O 1
ATOM 1320 N N . ARG A 1 182 ? 22.298 13.619 -36.122 1.00 80.94 182 ARG A N 1
ATOM 1321 C CA . ARG A 1 182 ? 23.224 13.459 -34.993 1.00 80.94 182 ARG A CA 1
ATOM 1322 C C . ARG A 1 182 ? 22.847 12.313 -34.046 1.00 80.94 182 ARG A C 1
ATOM 1324 O O . ARG A 1 182 ? 23.728 11.627 -33.532 1.00 80.94 182 ARG A O 1
ATOM 1331 N N . THR A 1 183 ? 21.556 12.071 -33.807 1.00 75.00 183 THR A N 1
ATOM 1332 C CA . THR A 1 183 ? 21.120 10.900 -33.026 1.00 75.00 183 THR A CA 1
ATOM 1333 C C . THR A 1 183 ? 21.433 9.606 -33.770 1.00 75.00 183 THR A C 1
ATOM 1335 O O . THR A 1 183 ? 21.895 8.648 -33.152 1.00 75.00 183 THR A O 1
ATOM 1338 N N . LEU A 1 184 ? 21.199 9.568 -35.085 1.00 79.19 184 LEU A N 1
ATOM 1339 C CA . LEU A 1 184 ? 21.516 8.405 -35.916 1.00 79.19 184 LEU A CA 1
ATOM 1340 C C . LEU A 1 184 ? 23.025 8.134 -35.932 1.00 79.19 184 LEU A C 1
ATOM 1342 O O . LEU A 1 184 ? 23.432 7.000 -35.701 1.00 79.19 184 LEU A O 1
ATOM 1346 N N . GLU A 1 185 ? 23.850 9.169 -36.094 1.00 85.94 185 GLU A N 1
ATOM 1347 C CA . GLU A 1 185 ? 25.313 9.079 -36.006 1.00 85.94 185 GLU A CA 1
ATOM 1348 C C . GLU A 1 185 ? 25.767 8.487 -34.670 1.00 85.94 185 GLU A C 1
ATOM 1350 O O . GLU A 1 185 ? 26.530 7.520 -34.650 1.00 85.94 185 GLU A O 1
ATOM 1355 N N . ASN A 1 186 ? 25.256 9.012 -33.552 1.00 83.06 186 ASN A N 1
ATOM 1356 C CA . ASN A 1 186 ? 25.599 8.525 -32.215 1.00 83.06 186 ASN A CA 1
ATOM 1357 C C . ASN A 1 186 ? 25.145 7.073 -31.994 1.00 83.06 186 ASN A C 1
ATOM 1359 O O . ASN A 1 186 ? 25.891 6.274 -31.426 1.00 83.06 186 ASN A O 1
ATOM 1363 N N . ALA A 1 187 ? 23.941 6.716 -32.453 1.00 81.50 187 ALA A N 1
ATOM 1364 C CA . ALA A 1 187 ? 23.400 5.366 -32.318 1.00 81.50 187 ALA A CA 1
ATOM 1365 C C . ALA A 1 187 ? 24.219 4.344 -33.121 1.00 81.50 187 ALA A C 1
ATOM 1367 O O . ALA A 1 187 ? 24.556 3.282 -32.599 1.00 81.50 187 ALA A O 1
ATOM 1368 N N . ILE A 1 188 ? 24.586 4.674 -34.364 1.00 83.62 188 ILE A N 1
ATOM 1369 C CA . ILE A 1 188 ? 25.442 3.827 -35.205 1.00 83.62 188 ILE A CA 1
ATOM 1370 C C . ILE A 1 188 ? 26.834 3.714 -34.572 1.00 83.62 188 ILE A C 1
ATOM 1372 O O . ILE A 1 188 ? 27.339 2.607 -34.403 1.00 83.62 188 ILE A O 1
ATOM 1376 N N . THR A 1 189 ? 27.428 4.835 -34.154 1.00 86.69 189 THR A N 1
ATOM 1377 C CA . THR A 1 189 ? 28.757 4.863 -33.522 1.00 86.69 189 THR A CA 1
ATOM 1378 C C . THR A 1 189 ? 28.818 3.946 -32.302 1.00 86.69 189 THR A C 1
ATOM 1380 O O . THR A 1 189 ? 29.734 3.133 -32.199 1.00 86.69 189 THR A O 1
ATOM 1383 N N . GLY A 1 190 ? 27.821 4.012 -31.414 1.00 81.88 190 GLY A N 1
ATOM 1384 C CA . GLY A 1 190 ? 27.757 3.154 -30.229 1.00 81.88 190 GLY A CA 1
ATOM 1385 C C . GLY A 1 190 ? 27.535 1.673 -30.549 1.00 81.88 190 GLY A C 1
ATOM 1386 O O . GLY A 1 190 ? 28.123 0.815 -29.897 1.00 81.88 190 GLY A O 1
ATOM 1387 N N . ALA A 1 191 ? 26.723 1.359 -31.560 1.00 82.94 191 ALA A N 1
ATOM 1388 C CA . ALA A 1 191 ? 26.353 -0.020 -31.878 1.00 82.94 191 ALA A CA 1
ATOM 1389 C C . ALA A 1 191 ? 27.455 -0.817 -32.591 1.00 82.94 191 ALA A C 1
ATOM 1391 O O . ALA A 1 191 ? 27.560 -2.025 -32.388 1.00 82.94 191 ALA A O 1
ATOM 1392 N N . ILE A 1 192 ? 28.254 -0.166 -33.440 1.00 83.19 192 ILE A N 1
ATOM 1393 C CA . ILE A 1 192 ? 29.286 -0.837 -34.253 1.00 83.19 192 ILE A CA 1
ATOM 1394 C C . ILE A 1 192 ? 30.705 -0.324 -33.986 1.00 83.19 192 ILE A C 1
ATOM 1396 O O . ILE A 1 192 ? 31.620 -0.673 -34.726 1.00 83.19 192 ILE A O 1
ATOM 1400 N N . GLN A 1 193 ? 30.893 0.501 -32.949 1.00 83.25 193 GLN A N 1
ATOM 1401 C CA . GLN A 1 193 ? 32.184 1.105 -32.592 1.00 83.25 193 GLN A CA 1
ATOM 1402 C C . GLN A 1 193 ? 32.852 1.811 -33.785 1.00 83.25 193 GLN A C 1
ATOM 1404 O O . GLN A 1 193 ?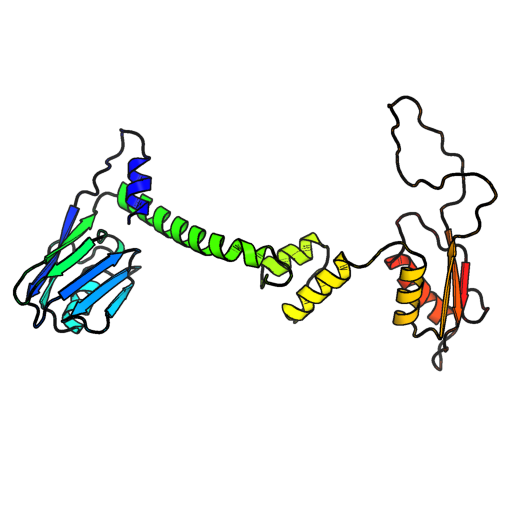 34.058 1.701 -34.004 1.00 83.25 193 GLN A O 1
ATOM 1409 N N . ALA A 1 194 ? 32.048 2.508 -34.593 1.00 82.69 194 ALA A N 1
ATOM 1410 C CA . ALA A 1 194 ? 32.547 3.196 -35.774 1.00 82.69 194 ALA A CA 1
ATOM 1411 C C . ALA A 1 194 ? 33.537 4.305 -35.384 1.00 82.69 194 ALA A C 1
ATOM 1413 O O . ALA A 1 194 ? 33.324 5.046 -34.427 1.00 82.69 194 ALA A O 1
ATOM 1414 N N . THR A 1 195 ? 34.603 4.448 -36.166 1.00 86.81 195 THR A N 1
ATOM 1415 C CA . THR A 1 195 ? 35.583 5.531 -36.028 1.00 86.81 195 THR A CA 1
ATOM 1416 C C . THR A 1 195 ? 34.982 6.870 -36.455 1.00 86.81 195 THR A C 1
ATOM 1418 O O . THR A 1 195 ? 35.317 7.915 -35.903 1.00 86.81 195 THR A O 1
ATOM 1421 N N . SER A 1 196 ? 34.098 6.853 -37.456 1.00 87.38 196 SER A N 1
ATOM 1422 C CA . SER A 1 196 ? 33.354 8.026 -37.911 1.00 87.38 196 SER A CA 1
ATOM 1423 C C . SER A 1 196 ? 32.050 7.598 -38.574 1.00 87.38 196 SER A C 1
ATOM 1425 O O . SER A 1 196 ? 32.010 6.613 -39.312 1.00 87.38 196 SER A O 1
ATOM 1427 N N . VAL A 1 197 ? 30.984 8.352 -38.320 1.00 86.88 197 VAL A N 1
ATOM 1428 C CA . VAL A 1 197 ? 29.690 8.195 -38.980 1.00 86.88 197 VAL A CA 1
ATOM 1429 C C . VAL A 1 197 ? 29.227 9.572 -39.415 1.00 86.88 197 VAL A C 1
ATOM 1431 O O . VAL A 1 197 ? 29.255 10.508 -38.619 1.00 86.88 197 VAL A O 1
ATOM 1434 N N . VAL A 1 198 ? 28.798 9.681 -40.667 1.00 86.81 198 VAL A N 1
ATOM 1435 C CA . VAL A 1 198 ? 28.148 10.877 -41.202 1.00 86.81 198 VAL A CA 1
ATOM 1436 C C . VAL A 1 198 ? 26.791 10.463 -41.739 1.00 86.81 198 VAL A C 1
ATOM 1438 O O . VAL A 1 198 ? 26.713 9.599 -42.618 1.00 86.81 198 VAL A O 1
ATOM 1441 N N . VAL A 1 199 ? 25.733 11.075 -41.213 1.00 83.56 199 VAL A N 1
ATOM 1442 C CA . VAL A 1 199 ? 24.370 10.920 -41.725 1.00 83.56 199 VAL A CA 1
ATOM 1443 C C . VAL A 1 199 ? 23.942 12.250 -42.321 1.00 83.56 199 VAL A C 1
ATOM 1445 O O . VAL A 1 199 ? 23.915 13.276 -41.645 1.00 83.56 199 VAL A O 1
ATOM 1448 N N . ALA A 1 200 ? 23.606 12.235 -43.602 1.00 81.19 200 ALA A N 1
ATOM 1449 C CA . ALA A 1 200 ? 23.121 13.405 -44.308 1.00 81.19 200 ALA A CA 1
ATOM 1450 C C . ALA A 1 200 ? 21.718 13.145 -44.848 1.00 81.19 200 ALA A C 1
ATOM 1452 O O . ALA A 1 200 ? 21.401 12.040 -45.294 1.00 81.19 200 ALA A O 1
ATOM 1453 N N . ASP A 1 201 ? 20.900 14.191 -44.861 1.00 72.81 201 ASP A N 1
ATOM 1454 C CA . ASP A 1 201 ? 19.662 14.161 -45.625 1.00 72.81 201 ASP A CA 1
ATOM 1455 C C . ASP A 1 201 ? 20.029 14.095 -47.108 1.00 72.81 201 ASP A C 1
ATOM 1457 O O . ASP A 1 201 ? 20.880 14.853 -47.591 1.00 72.81 201 ASP A O 1
ATOM 1461 N N . ALA A 1 202 ? 19.403 13.179 -47.842 1.00 66.94 202 ALA A N 1
ATOM 1462 C CA . ALA A 1 202 ? 19.574 13.097 -49.279 1.00 66.94 202 ALA A CA 1
ATOM 1463 C C . ALA A 1 202 ? 19.192 14.451 -49.890 1.00 66.94 202 ALA A C 1
ATOM 1465 O O . ALA A 1 202 ? 18.080 14.940 -49.688 1.00 66.94 202 ALA A O 1
ATOM 1466 N N . GLY A 1 203 ? 20.121 15.060 -50.635 1.00 56.91 203 GLY A N 1
ATOM 1467 C CA . GLY A 1 203 ? 19.902 16.365 -51.255 1.00 56.91 203 GLY A CA 1
ATOM 1468 C C . GLY A 1 203 ? 18.596 16.394 -52.051 1.00 56.91 203 GLY A C 1
ATOM 1469 O O . GLY A 1 203 ? 18.397 15.587 -52.963 1.00 56.91 203 GLY A O 1
ATOM 1470 N N . LEU A 1 204 ? 17.710 17.323 -51.688 1.00 49.78 204 LEU A N 1
ATOM 1471 C CA . LEU A 1 204 ? 16.434 17.524 -52.359 1.00 49.78 204 LEU A CA 1
ATOM 1472 C C . LEU A 1 204 ? 16.709 18.094 -53.751 1.00 49.78 204 LEU A C 1
ATOM 1474 O O . LEU A 1 204 ? 17.246 19.196 -53.877 1.00 49.78 204 LEU A O 1
ATOM 1478 N N . LEU A 1 205 ? 16.336 17.365 -54.805 1.00 44.72 205 LEU A N 1
ATOM 1479 C CA . LEU A 1 205 ? 16.168 17.993 -56.113 1.00 44.72 205 LEU A CA 1
ATOM 1480 C C . LEU A 1 205 ? 15.156 19.133 -55.928 1.00 44.72 205 LEU A C 1
ATOM 1482 O O . LEU A 1 205 ? 14.085 18.938 -55.362 1.00 44.72 205 LEU A O 1
ATOM 1486 N N . SER A 1 206 ? 15.565 20.334 -56.319 1.00 44.00 206 SER A N 1
ATOM 1487 C CA . SER A 1 206 ? 15.019 21.635 -55.935 1.00 44.00 206 SER A CA 1
ATOM 1488 C C . SER A 1 206 ? 13.491 21.781 -56.042 1.00 44.00 206 SER A C 1
ATOM 1490 O O . SER A 1 206 ? 13.027 22.302 -57.041 1.00 44.00 206 SER A O 1
ATOM 1492 N N . PHE A 1 207 ? 12.716 21.419 -55.012 1.00 40.59 207 PHE A N 1
ATOM 1493 C CA . PHE A 1 207 ? 11.341 21.898 -54.761 1.00 40.59 207 PHE A CA 1
ATOM 1494 C C . PHE A 1 207 ? 10.993 21.784 -53.261 1.00 40.59 207 PHE A C 1
ATOM 1496 O O . PHE A 1 207 ? 11.528 20.905 -52.582 1.00 40.59 207 PHE A O 1
ATOM 1503 N N . PRO A 1 208 ? 10.154 22.680 -52.698 1.00 48.25 208 PRO A N 1
ATOM 1504 C CA . PRO A 1 208 ? 10.056 22.837 -51.254 1.00 48.25 208 PRO A CA 1
ATOM 1505 C C . PRO A 1 208 ? 8.965 21.945 -50.633 1.00 48.25 208 PRO A C 1
ATOM 1507 O O . PRO A 1 208 ? 7.900 21.748 -51.210 1.00 48.25 208 PRO A O 1
ATOM 1510 N N . HIS A 1 209 ? 9.236 21.521 -49.393 1.00 42.31 209 HIS A N 1
ATOM 1511 C CA . HIS A 1 209 ? 8.330 20.930 -48.393 1.00 42.31 209 HIS A CA 1
ATOM 1512 C C . HIS A 1 209 ? 8.159 19.400 -48.392 1.00 42.31 209 HIS A C 1
ATOM 1514 O O . HIS A 1 209 ? 7.206 18.841 -48.923 1.00 42.31 209 HIS A O 1
ATOM 1520 N N . TYR A 1 210 ? 9.027 18.743 -47.619 1.00 43.00 210 TYR A N 1
ATOM 1521 C CA . TYR A 1 210 ? 8.774 17.429 -47.028 1.00 43.00 210 TYR A CA 1
ATOM 1522 C C . TYR A 1 210 ? 8.049 17.615 -45.698 1.00 43.00 210 TYR A C 1
ATOM 1524 O O . TYR A 1 210 ? 8.661 17.627 -44.633 1.00 43.00 210 TYR A O 1
ATOM 1532 N N . LEU A 1 211 ? 6.737 17.819 -45.760 1.00 39.66 211 LEU A N 1
ATOM 1533 C CA . LEU A 1 211 ? 5.872 17.733 -44.589 1.00 39.66 211 LEU A CA 1
ATOM 1534 C C . LEU A 1 211 ? 5.178 16.374 -44.642 1.00 39.66 211 LEU A C 1
ATOM 1536 O O . LEU A 1 211 ? 4.245 16.183 -45.416 1.00 39.66 211 LEU A O 1
ATOM 1540 N N . ASN A 1 212 ? 5.638 15.420 -43.830 1.00 39.09 212 ASN A N 1
ATOM 1541 C CA . ASN A 1 212 ? 4.855 14.219 -43.562 1.00 39.09 212 ASN A CA 1
ATOM 1542 C C . ASN A 1 212 ? 3.820 14.578 -42.486 1.00 39.09 212 ASN A C 1
ATOM 1544 O O . ASN A 1 212 ? 4.094 14.518 -41.290 1.00 39.09 212 ASN A O 1
ATOM 1548 N N . GLY A 1 213 ? 2.664 15.061 -42.931 1.00 35.25 213 GLY A N 1
ATOM 1549 C CA . GLY A 1 213 ? 1.550 15.444 -42.073 1.00 35.25 213 GLY A CA 1
ATOM 1550 C C . GLY A 1 213 ? 0.381 15.969 -42.898 1.00 35.25 213 GLY A C 1
ATOM 1551 O O . GLY A 1 213 ? 0.562 16.793 -43.794 1.00 35.25 213 GLY A O 1
ATOM 1552 N N . TYR A 1 214 ? -0.832 15.508 -42.591 1.00 37.34 214 TYR A N 1
ATOM 1553 C CA . TYR A 1 214 ? -2.055 16.137 -43.083 1.00 37.34 214 TYR A CA 1
ATOM 1554 C C . TYR A 1 214 ? -2.174 17.531 -42.454 1.00 37.34 214 TYR A C 1
ATOM 1556 O O . TYR A 1 214 ? -2.635 17.667 -41.324 1.00 37.34 214 TYR A O 1
ATOM 1564 N N . TYR A 1 215 ? -1.778 18.580 -43.173 1.00 39.41 215 TYR A N 1
ATOM 1565 C CA . TYR A 1 215 ? -2.179 19.939 -42.816 1.00 39.41 215 TYR A CA 1
ATOM 1566 C C . TYR A 1 215 ? -3.533 20.232 -43.452 1.00 39.41 215 TYR A C 1
ATOM 1568 O O . TYR A 1 215 ? -3.626 20.565 -44.631 1.00 39.41 215 TYR A O 1
ATOM 1576 N N . THR A 1 216 ? -4.601 20.155 -42.664 1.00 36.94 216 THR A N 1
ATOM 1577 C CA . THR A 1 216 ? -5.861 20.812 -43.017 1.00 36.94 216 THR A CA 1
ATOM 1578 C C . THR A 1 216 ? -5.779 22.276 -42.599 1.00 36.94 216 THR A C 1
ATOM 1580 O O . THR A 1 216 ? -6.261 22.659 -41.535 1.00 36.94 216 THR A O 1
ATOM 1583 N N . LEU A 1 217 ? -5.176 23.122 -43.434 1.00 37.09 217 LEU A N 1
ATOM 1584 C CA . LEU A 1 217 ? -5.426 24.561 -43.358 1.00 37.09 217 LEU A CA 1
ATOM 1585 C C . LEU A 1 217 ? -6.828 24.817 -43.924 1.00 37.09 217 LEU A C 1
ATOM 1587 O O . LEU A 1 217 ? -7.026 24.880 -45.133 1.00 37.09 217 LEU A O 1
ATOM 1591 N N . GLY A 1 218 ? -7.825 24.888 -43.042 1.00 41.12 218 GLY A N 1
ATOM 1592 C CA . GLY A 1 218 ? -9.152 25.414 -43.378 1.00 41.12 218 GLY A CA 1
ATOM 1593 C C . GLY A 1 218 ? -10.039 24.555 -44.290 1.00 41.12 218 GLY A C 1
ATOM 1594 O O . GLY A 1 218 ? -11.052 25.056 -44.756 1.00 41.12 218 GLY A O 1
ATOM 1595 N N . GLY A 1 219 ? -9.713 23.280 -44.525 1.00 39.19 219 GLY A N 1
ATOM 1596 C CA . GLY A 1 219 ? -10.686 22.279 -44.986 1.00 39.19 219 GLY A CA 1
ATOM 1597 C C . GLY A 1 219 ? -11.152 22.323 -46.449 1.00 39.19 219 GLY A C 1
ATOM 1598 O O . GLY A 1 219 ? -12.216 21.773 -46.713 1.00 39.19 219 GLY A O 1
ATOM 1599 N N . VAL A 1 220 ? -10.418 22.921 -47.404 1.00 44.75 220 VAL A N 1
ATOM 1600 C CA . VAL A 1 220 ? -10.949 23.057 -48.788 1.00 44.75 220 VAL A CA 1
ATOM 1601 C C . VAL A 1 220 ? -10.124 22.429 -49.926 1.00 44.75 220 VAL A C 1
ATOM 1603 O O . VAL A 1 220 ? -10.688 22.257 -50.998 1.00 44.75 220 VAL A O 1
ATOM 1606 N N . TYR A 1 221 ? -8.885 21.944 -49.758 1.00 36.84 221 TYR A N 1
ATOM 1607 C CA . TYR A 1 221 ? -8.218 21.222 -50.867 1.00 36.84 221 TYR A CA 1
ATOM 1608 C C . TYR A 1 221 ? -7.319 20.062 -50.412 1.00 36.84 221 TYR A C 1
ATOM 1610 O O . TYR A 1 221 ? -6.337 20.304 -49.711 1.00 36.84 221 TYR A O 1
ATOM 1618 N N . PRO A 1 222 ? -7.575 18.809 -50.846 1.00 41.41 222 PRO A N 1
ATOM 1619 C CA . PRO A 1 222 ? -6.548 17.780 -50.840 1.00 41.41 222 PRO A CA 1
ATOM 1620 C C . PRO A 1 222 ? -5.542 18.113 -51.946 1.00 41.41 222 PRO A C 1
ATOM 1622 O O . PRO A 1 222 ? -5.858 18.031 -53.134 1.00 41.41 222 PRO A O 1
ATOM 1625 N N . ILE A 1 223 ? -4.327 18.517 -51.570 1.00 46.59 223 ILE A N 1
ATOM 1626 C CA . ILE A 1 223 ? -3.222 18.588 -52.528 1.00 46.59 223 ILE A CA 1
ATOM 1627 C C . ILE A 1 223 ? -2.916 17.147 -52.936 1.00 46.59 223 ILE A C 1
ATOM 1629 O O . ILE A 1 223 ? -2.523 16.321 -52.113 1.00 46.59 223 ILE A O 1
ATOM 1633 N N . GLY A 1 224 ? -3.191 16.843 -54.203 1.00 38.34 224 GLY A N 1
ATOM 1634 C CA . GLY A 1 224 ? -2.962 15.537 -54.795 1.00 38.34 224 GLY A CA 1
ATOM 1635 C C . GLY A 1 224 ? -1.501 15.115 -54.675 1.00 38.34 224 GLY A C 1
ATOM 1636 O O . GLY A 1 224 ? -0.585 15.908 -54.879 1.00 38.34 224 GLY A O 1
ATOM 1637 N N . TYR A 1 225 ? -1.327 13.838 -54.350 1.00 38.72 225 TYR A N 1
ATOM 1638 C CA . TYR A 1 225 ? -0.077 13.094 -54.349 1.00 38.72 225 TYR A CA 1
ATOM 1639 C C . TYR A 1 225 ? 0.685 13.312 -55.666 1.00 38.72 225 TYR A C 1
ATOM 1641 O O . TYR A 1 225 ? 0.365 12.710 -56.691 1.00 38.72 225 TYR A O 1
ATOM 1649 N N . LEU A 1 226 ? 1.694 14.181 -55.651 1.00 39.97 226 LEU A N 1
ATOM 1650 C CA . LEU A 1 226 ? 2.774 14.120 -56.628 1.00 39.97 226 LEU A CA 1
ATOM 1651 C C . LEU A 1 226 ? 3.790 13.103 -56.089 1.00 39.97 226 LEU A C 1
ATOM 1653 O O . LEU A 1 226 ? 4.108 13.175 -54.900 1.00 39.97 226 LEU A O 1
ATOM 1657 N N . PRO A 1 227 ? 4.300 12.161 -56.903 1.00 40.88 227 PRO A N 1
ATOM 1658 C CA . PRO A 1 227 ? 5.305 11.192 -56.480 1.00 40.88 227 PRO A CA 1
ATOM 1659 C C . PRO A 1 227 ? 6.660 11.899 -56.298 1.00 40.88 227 PRO A C 1
ATOM 1661 O O . PRO A 1 227 ? 7.578 11.757 -57.101 1.00 40.88 227 PRO A O 1
ATOM 1664 N N . GLY A 1 228 ? 6.766 12.726 -55.260 1.00 42.97 228 GLY A N 1
ATOM 1665 C CA . GLY A 1 228 ? 8.023 13.231 -54.730 1.00 42.97 228 GLY A CA 1
ATOM 1666 C C . GLY A 1 228 ? 8.644 12.132 -53.880 1.00 42.97 228 GLY A C 1
ATOM 1667 O O . GLY A 1 228 ? 7.975 11.590 -53.002 1.00 42.97 228 GLY A O 1
ATOM 1668 N N . GLY A 1 229 ? 9.885 11.747 -54.191 1.00 49.75 229 GLY A N 1
ATOM 1669 C CA . GLY A 1 229 ? 10.567 10.622 -53.545 1.00 49.75 229 GLY A CA 1
ATOM 1670 C C . GLY A 1 229 ? 10.530 10.724 -52.023 1.00 49.75 229 GLY A C 1
ATOM 1671 O O . GLY A 1 229 ? 10.645 11.820 -51.497 1.00 49.75 229 GLY A O 1
ATOM 1672 N N . SER A 1 230 ? 10.348 9.604 -51.323 1.00 51.22 230 SER A N 1
ATOM 1673 C CA . SER A 1 230 ? 10.294 9.566 -49.857 1.00 51.22 230 SER A CA 1
ATOM 1674 C C . SER A 1 230 ? 11.481 10.314 -49.232 1.00 51.22 230 SER A C 1
ATOM 1676 O O . SER A 1 230 ? 12.583 10.227 -49.786 1.00 51.22 230 SER A O 1
ATOM 1678 N N . PRO A 1 231 ? 11.299 11.023 -48.096 1.00 57.62 231 PRO A N 1
ATOM 1679 C CA . PRO A 1 231 ? 12.425 11.620 -47.387 1.00 57.62 231 PRO A CA 1
ATOM 1680 C C . PRO A 1 231 ? 13.454 10.522 -47.143 1.00 57.62 231 PRO A C 1
ATOM 1682 O O . PRO A 1 231 ? 13.098 9.440 -46.674 1.00 57.62 231 PRO A O 1
ATOM 1685 N N . ALA A 1 232 ? 14.698 10.753 -47.544 1.00 68.75 232 ALA A N 1
ATOM 1686 C CA . ALA A 1 232 ? 15.709 9.718 -47.503 1.00 68.75 232 ALA A CA 1
ATOM 1687 C C . ALA A 1 232 ? 17.019 10.234 -46.930 1.00 68.75 232 ALA A C 1
ATOM 1689 O O . ALA A 1 232 ? 17.331 11.415 -47.046 1.00 68.75 232 ALA A O 1
ATOM 1690 N N . ILE A 1 233 ? 17.771 9.332 -46.315 1.00 76.38 233 ILE A N 1
ATOM 1691 C CA . ILE A 1 233 ? 19.068 9.623 -45.712 1.00 76.38 233 ILE A CA 1
ATOM 1692 C C . ILE A 1 233 ? 20.171 8.829 -46.404 1.00 76.38 233 ILE A C 1
ATOM 1694 O O . ILE A 1 233 ? 19.954 7.699 -46.857 1.00 76.38 233 ILE A O 1
ATOM 1698 N N . ASP A 1 234 ? 21.353 9.429 -46.452 1.00 82.00 234 ASP A N 1
ATOM 1699 C CA . ASP A 1 234 ? 22.598 8.787 -46.843 1.00 82.00 234 ASP A CA 1
ATOM 1700 C C . ASP A 1 234 ? 23.499 8.658 -45.618 1.00 82.00 234 ASP A C 1
ATOM 1702 O O . ASP A 1 234 ? 23.738 9.633 -44.903 1.00 82.00 234 ASP A O 1
ATOM 1706 N N . ALA A 1 235 ? 24.010 7.454 -45.379 1.00 84.38 235 ALA A N 1
ATOM 1707 C CA . ALA A 1 235 ? 24.912 7.176 -44.272 1.00 84.38 235 ALA A CA 1
ATOM 1708 C C . ALA A 1 235 ? 26.265 6.680 -44.793 1.00 84.38 235 ALA A C 1
ATOM 1710 O O . ALA A 1 235 ? 26.352 5.692 -45.525 1.00 84.38 235 ALA A O 1
ATOM 1711 N N . THR A 1 236 ? 27.333 7.365 -44.388 1.00 88.81 236 THR A N 1
ATOM 1712 C CA . THR A 1 236 ? 28.718 6.964 -44.664 1.00 88.81 236 THR A CA 1
ATOM 1713 C C . THR A 1 236 ? 29.397 6.601 -43.355 1.00 88.81 236 THR A C 1
ATOM 1715 O O . THR A 1 236 ? 29.421 7.397 -42.416 1.00 88.81 236 THR A O 1
ATOM 1718 N N . ILE A 1 237 ? 29.931 5.385 -43.288 1.00 89.44 237 ILE A N 1
ATOM 1719 C CA . ILE A 1 237 ? 30.470 4.789 -42.068 1.00 89.44 237 ILE A CA 1
ATOM 1720 C C . ILE A 1 237 ? 31.932 4.421 -42.297 1.00 89.44 237 ILE A C 1
ATOM 1722 O O . ILE A 1 237 ? 32.265 3.713 -43.246 1.00 89.44 237 ILE A O 1
ATOM 1726 N N . LEU A 1 238 ? 32.797 4.854 -41.387 1.00 89.50 238 LEU A N 1
ATOM 1727 C CA . LEU A 1 238 ? 34.162 4.361 -41.249 1.00 89.50 238 LEU A CA 1
ATOM 1728 C C . LEU A 1 238 ? 34.235 3.547 -39.963 1.00 89.50 238 LEU A C 1
ATOM 1730 O O . LEU A 1 238 ? 34.089 4.102 -38.874 1.00 89.50 238 LEU A O 1
ATOM 1734 N N . ALA A 1 239 ? 34.439 2.239 -40.079 1.00 88.25 239 ALA A N 1
ATOM 1735 C CA . ALA A 1 239 ? 34.414 1.331 -38.937 1.00 88.25 239 ALA A CA 1
ATOM 1736 C C . ALA A 1 239 ? 35.454 0.211 -39.082 1.00 88.25 239 ALA A C 1
ATOM 1738 O O . ALA A 1 239 ? 35.706 -0.253 -40.200 1.00 88.25 239 ALA A O 1
ATOM 1739 N N . PRO A 1 240 ? 36.050 -0.254 -37.969 1.00 87.00 240 PRO A N 1
ATOM 1740 C CA . PRO A 1 240 ? 36.853 -1.467 -37.989 1.00 87.00 240 PRO A CA 1
ATOM 1741 C C . PRO A 1 240 ? 35.976 -2.657 -38.394 1.00 87.00 240 PRO A C 1
ATOM 1743 O O . PRO A 1 240 ? 34.850 -2.796 -37.918 1.00 87.00 240 PRO A O 1
ATOM 1746 N N . ILE A 1 241 ? 36.494 -3.522 -39.268 1.00 87.12 241 ILE A N 1
ATOM 1747 C CA . ILE A 1 241 ? 35.829 -4.778 -39.629 1.00 87.12 241 ILE A CA 1
ATOM 1748 C C . ILE A 1 241 ? 36.384 -5.877 -38.714 1.00 87.12 241 ILE A C 1
ATOM 1750 O O . ILE A 1 241 ? 37.587 -6.153 -38.779 1.00 87.12 241 ILE A O 1
ATOM 1754 N N . PRO A 1 242 ? 35.561 -6.485 -37.836 1.00 86.31 242 PRO A N 1
ATOM 1755 C CA . PRO A 1 242 ? 36.003 -7.591 -36.997 1.00 86.31 242 PRO A CA 1
ATOM 1756 C C . PRO A 1 242 ? 36.554 -8.748 -37.834 1.00 86.31 242 PRO A C 1
ATOM 1758 O O . PRO A 1 242 ? 36.097 -9.012 -38.948 1.00 86.31 242 PRO A O 1
ATOM 1761 N N . GLN A 1 243 ? 37.540 -9.462 -37.293 1.00 84.75 243 GLN A N 1
ATOM 1762 C CA . GLN A 1 243 ? 38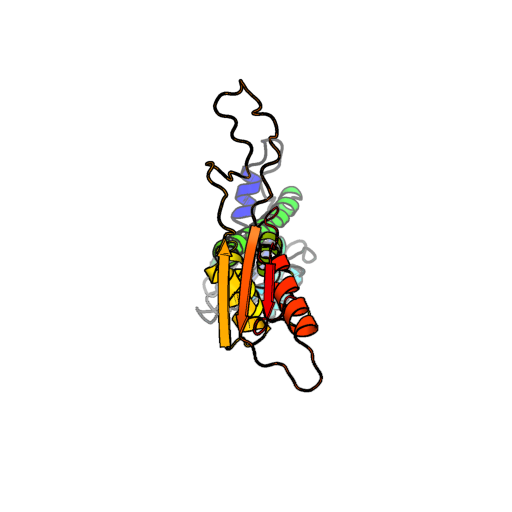.167 -10.576 -37.998 1.00 84.75 243 GLN A CA 1
ATOM 1763 C C . GLN A 1 243 ? 37.124 -11.649 -38.354 1.00 84.75 243 GLN A C 1
ATOM 1765 O O . GLN A 1 243 ? 36.461 -12.192 -37.475 1.00 84.75 243 GLN A O 1
ATOM 1770 N N . GLY A 1 244 ? 37.001 -11.965 -39.647 1.00 84.25 244 GLY A N 1
ATOM 1771 C CA . GLY A 1 244 ? 36.029 -12.941 -40.157 1.00 84.25 244 GLY A CA 1
ATOM 1772 C C . GLY A 1 244 ? 34.663 -12.358 -40.534 1.00 84.25 244 GLY A C 1
ATOM 1773 O O . GLY A 1 244 ? 33.812 -13.099 -41.018 1.00 84.25 244 GLY A O 1
ATOM 1774 N N . GLU A 1 245 ? 34.451 -11.054 -40.363 1.00 89.00 245 GLU A N 1
ATOM 1775 C CA . GLU A 1 245 ? 33.268 -10.358 -40.868 1.00 89.00 245 GLU A CA 1
ATOM 1776 C C . GLU A 1 245 ? 33.551 -9.630 -42.193 1.00 89.00 245 GLU A C 1
ATOM 1778 O O . GLU A 1 245 ? 34.696 -9.466 -42.609 1.00 89.00 245 GLU A O 1
ATOM 1783 N N . SER A 1 246 ? 32.482 -9.192 -42.861 1.00 88.69 246 SER A N 1
ATOM 1784 C CA . SER A 1 246 ? 32.538 -8.357 -44.066 1.00 88.69 246 SER A CA 1
ATOM 1785 C C . SER A 1 246 ? 31.810 -7.034 -43.844 1.00 88.69 246 SER A C 1
ATOM 1787 O O . SER A 1 246 ? 30.955 -6.920 -42.960 1.00 88.69 246 SER A O 1
ATOM 1789 N N . GLU A 1 247 ? 32.087 -6.048 -44.693 1.00 87.44 247 GLU A N 1
ATOM 1790 C CA . GLU A 1 247 ? 31.425 -4.740 -44.723 1.00 87.44 247 GLU A CA 1
ATOM 1791 C C . GLU A 1 247 ? 29.897 -4.868 -44.804 1.00 87.44 247 GLU A C 1
ATOM 1793 O O . GLU A 1 247 ? 29.184 -4.074 -44.194 1.00 87.44 247 GLU A O 1
ATOM 1798 N N . ALA A 1 248 ? 29.384 -5.909 -45.470 1.00 85.88 248 ALA A N 1
ATOM 1799 C CA . ALA A 1 248 ? 27.953 -6.196 -45.559 1.00 85.88 248 ALA A CA 1
ATOM 1800 C C . ALA A 1 248 ? 27.333 -6.581 -44.203 1.00 85.88 248 ALA A C 1
ATOM 1802 O O . ALA A 1 248 ? 26.216 -6.172 -43.889 1.00 85.88 248 ALA A O 1
ATOM 1803 N N . ILE A 1 249 ? 28.056 -7.334 -43.366 1.00 85.19 249 ILE A N 1
ATOM 1804 C CA . ILE A 1 249 ? 27.590 -7.719 -42.022 1.00 85.19 249 ILE A CA 1
ATOM 1805 C C . ILE A 1 249 ? 27.572 -6.490 -41.107 1.00 85.19 249 ILE A C 1
ATOM 1807 O O . ILE A 1 249 ? 26.589 -6.245 -40.402 1.00 85.19 249 ILE A O 1
ATOM 1811 N N . VAL A 1 250 ? 28.630 -5.675 -41.154 1.00 85.69 250 VAL A N 1
ATOM 1812 C CA . VAL A 1 250 ? 28.700 -4.417 -40.396 1.00 85.69 250 VAL A CA 1
ATOM 1813 C C . VAL A 1 250 ? 27.609 -3.443 -40.852 1.00 85.69 250 VAL A C 1
ATOM 1815 O O . VAL A 1 250 ? 26.906 -2.871 -40.016 1.00 85.69 250 VAL A O 1
ATOM 1818 N N . GLY A 1 251 ? 27.410 -3.314 -42.164 1.00 87.44 251 GLY A N 1
ATOM 1819 C CA . GLY A 1 251 ? 26.365 -2.492 -42.763 1.00 87.44 251 GLY A CA 1
ATOM 1820 C C . GLY A 1 251 ? 24.956 -2.972 -42.423 1.00 87.44 251 GLY A C 1
ATOM 1821 O O . GLY A 1 251 ? 24.101 -2.153 -42.100 1.00 87.44 251 GLY A O 1
ATOM 1822 N N . GLY A 1 252 ? 24.719 -4.285 -42.370 1.00 85.75 252 GLY A N 1
ATOM 1823 C CA . GLY A 1 252 ? 23.450 -4.857 -41.912 1.00 85.75 252 GLY A CA 1
ATOM 1824 C C . GLY A 1 252 ? 23.110 -4.459 -40.473 1.00 85.75 252 GLY A C 1
ATOM 1825 O O . GLY A 1 252 ? 21.982 -4.054 -40.194 1.00 85.75 252 GLY A O 1
ATOM 1826 N N . ARG A 1 253 ? 24.096 -4.480 -39.564 1.00 87.75 253 ARG A N 1
ATOM 1827 C CA . ARG A 1 253 ? 23.913 -3.999 -38.181 1.00 87.75 253 ARG A CA 1
ATOM 1828 C C . ARG A 1 253 ? 23.615 -2.502 -38.136 1.00 87.75 253 ARG A C 1
ATOM 1830 O O . ARG A 1 253 ? 22.663 -2.096 -37.472 1.00 87.75 253 ARG A O 1
ATOM 1837 N N . ALA A 1 254 ? 24.374 -1.692 -38.874 1.00 85.38 254 ALA A N 1
ATOM 1838 C CA . ALA A 1 254 ? 24.132 -0.253 -38.960 1.00 85.38 254 ALA A CA 1
ATOM 1839 C C . ALA A 1 254 ? 22.735 0.063 -39.518 1.00 85.38 254 ALA A C 1
ATOM 1841 O O . ALA A 1 254 ? 22.028 0.910 -38.974 1.00 85.38 254 ALA A O 1
ATOM 1842 N N . ARG A 1 255 ? 22.294 -0.666 -40.550 1.00 85.56 255 ARG A N 1
ATOM 1843 C CA . ARG A 1 255 ? 20.955 -0.531 -41.129 1.00 85.56 255 ARG A CA 1
ATOM 1844 C C . ARG A 1 255 ? 19.868 -0.850 -40.107 1.00 85.56 255 ARG A C 1
ATOM 1846 O O . ARG A 1 255 ? 18.941 -0.063 -39.977 1.00 85.56 255 ARG A O 1
ATOM 1853 N N . SER A 1 256 ? 19.999 -1.924 -39.331 1.00 82.38 256 SER A N 1
ATOM 1854 C CA . SER A 1 256 ? 19.039 -2.251 -38.265 1.00 82.38 256 SER A CA 1
ATOM 1855 C C . SER A 1 256 ? 18.931 -1.149 -37.206 1.00 82.38 256 SER A C 1
ATOM 1857 O O . SER A 1 256 ? 17.833 -0.820 -36.761 1.00 82.38 256 SER A O 1
ATOM 1859 N N . VAL A 1 257 ? 20.054 -0.527 -36.835 1.00 84.19 257 VAL A N 1
ATOM 1860 C CA . VAL A 1 257 ? 20.079 0.604 -35.890 1.00 84.19 257 VAL A CA 1
ATOM 1861 C C . VAL A 1 257 ? 19.375 1.832 -36.470 1.00 84.19 257 VAL A C 1
ATOM 1863 O O . VAL A 1 257 ? 18.617 2.502 -35.760 1.00 84.19 257 VAL A O 1
ATOM 1866 N N . ILE A 1 258 ? 19.593 2.111 -37.758 1.00 80.94 258 ILE A N 1
ATOM 1867 C CA . ILE A 1 258 ? 18.925 3.196 -38.482 1.00 80.94 258 ILE A CA 1
ATOM 1868 C C . ILE A 1 258 ? 17.418 2.941 -38.560 1.00 80.94 258 ILE A C 1
ATOM 1870 O O . ILE A 1 258 ? 16.642 3.819 -38.204 1.00 80.94 258 ILE A O 1
ATOM 1874 N N . GLU A 1 259 ? 16.995 1.746 -38.967 1.00 76.56 259 GLU A N 1
ATOM 1875 C CA . GLU A 1 259 ? 15.583 1.352 -39.065 1.0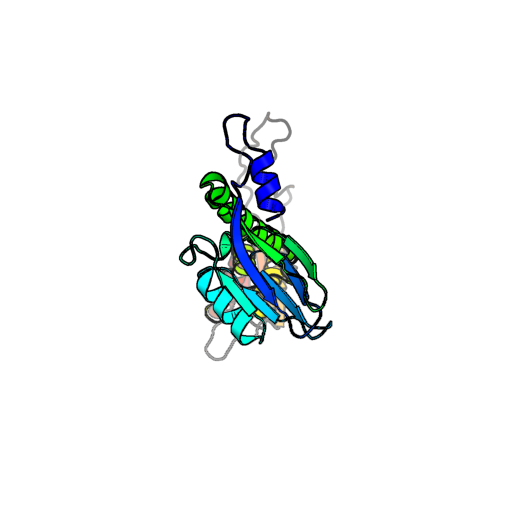0 76.56 259 GLU A CA 1
ATOM 1876 C C . GLU A 1 259 ? 14.849 1.474 -37.725 1.00 76.56 259 GLU A C 1
ATOM 1878 O O . GLU A 1 259 ? 13.719 1.950 -37.680 1.00 76.56 259 GLU A O 1
ATOM 1883 N N . PHE A 1 260 ? 15.516 1.124 -36.625 1.00 72.38 260 PHE A N 1
ATOM 1884 C CA . PHE A 1 260 ? 14.963 1.260 -35.279 1.00 72.38 260 PHE A CA 1
ATOM 1885 C C . PHE A 1 260 ? 14.877 2.718 -34.793 1.00 72.38 260 PHE A C 1
ATOM 1887 O O . PHE A 1 260 ? 14.068 3.040 -33.926 1.00 72.38 260 PHE A O 1
ATOM 1894 N N . THR A 1 261 ? 15.729 3.609 -35.308 1.00 74.38 261 THR A N 1
ATOM 1895 C CA . THR A 1 261 ? 15.886 4.978 -34.779 1.00 74.38 261 THR A CA 1
ATOM 1896 C C . THR A 1 261 ? 15.280 6.059 -35.685 1.00 74.38 261 THR A C 1
ATOM 1898 O O . THR A 1 261 ? 15.044 7.179 -35.226 1.00 74.38 261 THR A O 1
ATOM 1901 N N . ARG A 1 262 ? 15.031 5.755 -36.964 1.00 68.31 262 ARG A N 1
ATOM 1902 C CA . ARG A 1 262 ? 14.492 6.695 -37.959 1.00 68.31 262 ARG A CA 1
ATOM 1903 C C . ARG A 1 262 ? 12.994 6.955 -37.781 1.00 68.31 262 ARG A C 1
ATOM 1905 O O . ARG A 1 262 ? 12.273 6.182 -37.158 1.00 68.31 262 ARG A O 1
ATOM 1912 N N . ALA A 1 263 ? 12.514 8.029 -38.406 1.00 62.62 263 ALA A N 1
ATOM 1913 C CA . ALA A 1 263 ? 11.086 8.337 -38.464 1.00 62.62 263 ALA A CA 1
ATOM 1914 C C . ALA A 1 263 ? 10.371 7.380 -39.404 1.00 62.62 263 ALA A C 1
ATOM 1916 O O . ALA A 1 263 ? 10.900 7.004 -40.454 1.00 62.62 263 ALA A O 1
ATOM 1917 N N . ALA A 1 264 ? 9.121 7.070 -39.070 1.00 54.25 264 ALA A N 1
ATOM 1918 C CA . ALA A 1 264 ? 8.221 6.411 -39.999 1.00 54.25 264 ALA A CA 1
ATOM 1919 C C . ALA A 1 264 ? 8.145 7.211 -41.315 1.00 54.25 264 ALA A C 1
ATOM 1921 O O . ALA A 1 264 ? 7.880 8.415 -41.319 1.00 54.25 264 ALA A O 1
ATOM 1922 N N . GLY A 1 265 ? 8.404 6.533 -42.435 1.00 54.50 265 GLY A N 1
ATOM 1923 C CA . GLY A 1 265 ? 8.400 7.131 -43.773 1.00 54.50 265 GLY A CA 1
ATOM 1924 C C . GLY A 1 265 ? 9.738 7.705 -44.255 1.00 54.50 265 GLY A C 1
ATOM 1925 O O . GLY A 1 265 ? 9.808 8.094 -45.418 1.00 54.50 265 GLY A O 1
ATOM 1926 N N . VAL A 1 266 ? 10.796 7.723 -43.430 1.00 62.12 266 VAL A N 1
ATOM 1927 C CA . VAL A 1 266 ? 12.155 8.091 -43.872 1.00 62.12 266 VAL A CA 1
ATOM 1928 C C . VAL A 1 266 ? 12.878 6.857 -44.399 1.00 62.12 266 VAL A C 1
ATOM 1930 O O . VAL A 1 266 ? 13.097 5.919 -43.645 1.00 62.12 266 VAL A O 1
ATOM 1933 N N . ALA A 1 267 ? 13.269 6.838 -45.670 1.00 69.38 267 ALA A N 1
ATOM 1934 C CA . ALA A 1 267 ? 13.985 5.725 -46.291 1.00 69.38 267 ALA A CA 1
ATOM 1935 C C . ALA A 1 267 ? 15.512 5.860 -46.140 1.00 69.38 267 ALA A C 1
ATOM 1937 O O . ALA A 1 267 ? 16.051 6.959 -46.074 1.00 69.38 267 ALA A O 1
ATOM 1938 N N . VAL A 1 268 ? 16.243 4.745 -46.137 1.00 75.19 268 VAL A N 1
ATOM 1939 C CA . VAL A 1 268 ? 17.698 4.787 -46.363 1.00 75.19 268 VAL A CA 1
ATOM 1940 C C . VAL A 1 268 ? 17.922 4.752 -47.869 1.00 75.19 268 VAL A C 1
ATOM 1942 O O . VAL A 1 268 ? 17.557 3.769 -48.513 1.00 75.19 268 VAL A O 1
ATOM 1945 N N . ARG A 1 269 ? 18.481 5.824 -48.439 1.00 79.44 269 ARG A N 1
ATOM 1946 C CA . ARG A 1 269 ? 18.806 5.887 -49.870 1.00 79.44 269 ARG A CA 1
ATOM 1947 C C . ARG A 1 269 ? 20.126 5.196 -50.154 1.00 79.44 269 ARG A C 1
ATOM 1949 O O . ARG A 1 269 ? 20.202 4.388 -51.076 1.00 79.44 269 ARG A O 1
ATOM 1956 N N . SER A 1 270 ? 21.151 5.520 -49.375 1.00 83.38 270 SER A N 1
ATOM 1957 C CA . SER A 1 270 ? 22.457 4.891 -49.492 1.00 83.38 270 SER A CA 1
ATOM 1958 C C . SER A 1 270 ? 23.084 4.652 -48.127 1.00 83.38 270 SER A C 1
ATOM 1960 O O . SER A 1 270 ? 22.916 5.425 -47.183 1.00 83.38 270 SER A O 1
ATOM 1962 N N . LEU A 1 271 ? 23.797 3.538 -48.035 1.00 86.69 271 LEU A N 1
ATOM 1963 C CA . LEU A 1 271 ? 24.599 3.163 -46.889 1.00 86.69 271 LEU A CA 1
ATOM 1964 C C . LEU A 1 271 ? 25.933 2.660 -47.432 1.00 86.69 271 LEU A C 1
ATOM 1966 O O . LEU A 1 271 ? 25.961 1.838 -48.348 1.00 86.69 271 LEU A O 1
ATOM 1970 N N . SER A 1 272 ? 27.035 3.169 -46.894 1.00 90.06 272 SER A N 1
ATOM 1971 C CA . SER A 1 272 ? 28.369 2.678 -47.231 1.00 90.06 272 SER A CA 1
ATOM 1972 C C . SER A 1 272 ? 29.213 2.482 -45.981 1.00 90.06 272 SER A C 1
ATOM 1974 O O . SER A 1 272 ? 29.146 3.276 -45.041 1.00 90.06 272 SER A O 1
ATOM 1976 N N . VAL A 1 273 ? 30.011 1.417 -45.980 1.00 89.25 273 VAL A N 1
ATOM 1977 C CA . VAL A 1 273 ? 30.969 1.080 -44.924 1.00 89.25 273 VAL A CA 1
ATOM 1978 C C . VAL A 1 273 ? 32.354 1.020 -45.555 1.00 89.25 273 VAL A C 1
ATOM 1980 O O . VAL A 1 273 ? 32.568 0.268 -46.500 1.00 89.25 273 VAL A O 1
ATOM 1983 N N . ASN A 1 274 ? 33.292 1.835 -45.071 1.00 89.62 274 ASN A N 1
ATOM 1984 C CA . ASN A 1 274 ? 34.658 1.947 -45.602 1.00 89.62 274 ASN A CA 1
ATOM 1985 C C . ASN A 1 274 ? 34.707 2.190 -47.127 1.00 89.62 274 ASN A C 1
ATOM 1987 O O . ASN A 1 274 ? 35.606 1.719 -47.818 1.00 89.62 274 ASN A O 1
ATOM 1991 N N . GLY A 1 275 ? 33.721 2.922 -47.658 1.00 83.81 275 GLY A N 1
ATOM 1992 C CA . GLY A 1 275 ? 33.583 3.202 -49.092 1.00 83.81 275 GLY A CA 1
ATOM 1993 C C . GLY A 1 275 ? 32.930 2.083 -49.914 1.00 83.81 275 GLY A C 1
ATOM 1994 O O . GLY A 1 275 ? 32.728 2.263 -51.113 1.00 83.81 275 GLY A O 1
ATOM 1995 N N . VAL A 1 276 ? 32.559 0.958 -49.293 1.00 84.81 276 VAL A N 1
ATOM 1996 C CA . VAL A 1 276 ? 31.845 -0.153 -49.936 1.00 84.81 276 VAL A CA 1
ATOM 1997 C C . VAL A 1 276 ? 30.335 0.006 -49.711 1.00 84.81 276 VAL A C 1
ATOM 1999 O O . VAL A 1 276 ? 29.917 0.179 -48.563 1.00 84.81 276 VAL A O 1
ATOM 2002 N N . PRO A 1 277 ? 29.494 -0.033 -50.762 1.00 85.25 277 PRO A N 1
ATOM 2003 C CA . PRO A 1 277 ? 28.038 -0.019 -50.612 1.00 85.25 277 PRO A CA 1
ATOM 2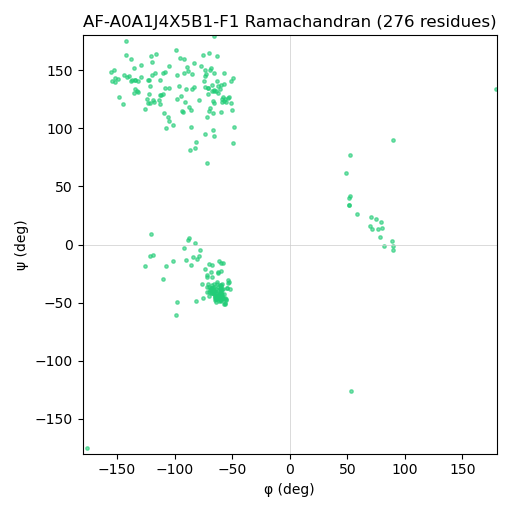004 C C . PRO A 1 277 ? 27.538 -1.208 -49.780 1.00 85.25 277 PRO A C 1
ATOM 2006 O O . PRO A 1 277 ? 27.997 -2.332 -49.989 1.00 85.25 277 PRO A O 1
ATOM 2009 N N . ALA A 1 278 ? 26.590 -0.959 -48.872 1.00 76.06 278 ALA A N 1
ATOM 2010 C CA . ALA A 1 278 ? 26.049 -1.954 -47.943 1.00 76.06 278 ALA A CA 1
ATOM 2011 C C . ALA A 1 278 ? 24.512 -2.000 -47.898 1.00 76.06 278 ALA A C 1
ATOM 2013 O O . ALA A 1 278 ? 23.840 -0.942 -47.960 1.00 76.06 278 ALA A O 1
#

Secondary structure (DSSP, 8-state):
-HHHHHHHHHS-TTS--S--EEEEEEEEE-SS-EEEEEETTEEEEEETT-PPEEEE-TT-BHHHHHHHHHHTT-EEEE-S-TTSBGGGBPPEEEEE-TT--EEEEEE--HHHHHHHHHHHHHHHHHHHHHHHHHHTSTTT--HHHHHHHHHHTT-PPPTT--HHHHHHHHHHHHT--TT-HHHHHHHHHHHHT-SEEEEEEPPPPS------S---STT--------PPPPEEEEEEE----TT--HHHHHHHHHHHHHHHSPTT-EEEEEEETTEE-

Solvent-accessible surface area (backbone atoms only — not comparable to full-atom values): 15910 Å² total; per-residue (Å²): 70,78,56,24,55,52,54,47,68,69,51,65,90,90,57,85,71,67,48,58,77,41,59,30,36,36,38,62,42,41,93,39,32,39,36,42,37,33,47,79,53,28,42,34,39,24,54,68,84,44,82,68,48,75,42,78,21,76,96,40,31,40,48,53,53,32,53,51,45,40,72,74,69,36,44,53,42,65,70,41,70,42,84,38,59,30,60,38,52,52,61,47,70,52,73,38,56,64,67,46,65,53,72,46,39,21,48,72,38,65,66,52,56,56,41,38,58,51,32,52,53,52,49,52,50,53,55,50,58,69,48,43,67,42,44,72,32,71,92,59,26,52,71,71,46,39,49,50,51,18,60,74,72,73,40,78,85,57,92,90,60,49,63,71,61,50,38,52,51,40,51,54,57,74,68,48,68,69,71,41,50,66,44,50,26,51,51,37,29,70,76,59,62,34,80,42,57,47,49,41,73,52,81,71,75,93,73,89,80,93,68,96,64,93,78,74,79,86,78,79,76,85,80,74,89,66,95,67,78,66,55,32,31,33,38,47,34,37,51,77,74,58,92,92,59,50,56,56,58,56,30,53,52,44,48,53,50,44,69,74,49,49,51,92,75,53,43,79,73,45,40,27,34,73,86,41,80,75